Protein AF-A0A419R584-F1 (afdb_monomer_lite)

Structure (mmCIF, N/CA/C/O backbone):
data_AF-A0A419R584-F1
#
_entry.id   AF-A0A419R584-F1
#
loop_
_atom_site.group_PDB
_atom_site.id
_atom_site.type_symbol
_atom_site.label_atom_id
_atom_site.label_alt_id
_atom_site.label_comp_id
_atom_site.label_asym_id
_atom_site.label_entity_id
_atom_site.label_seq_id
_atom_site.pdbx_PDB_ins_code
_atom_site.Cartn_x
_atom_site.Cartn_y
_atom_site.Cartn_z
_atom_site.occupancy
_atom_site.B_iso_or_equiv
_atom_site.auth_seq_id
_atom_site.auth_comp_id
_atom_site.auth_asym_id
_atom_site.auth_atom_id
_atom_site.pdbx_PDB_model_num
ATOM 1 N N . MET A 1 1 ? 7.865 -47.453 1.686 1.00 33.69 1 MET A N 1
ATOM 2 C CA . MET A 1 1 ? 7.257 -46.543 2.680 1.00 33.69 1 MET A CA 1
ATOM 3 C C . MET A 1 1 ? 7.041 -45.191 2.027 1.00 33.69 1 MET A C 1
ATOM 5 O O . MET A 1 1 ? 7.956 -44.381 1.938 1.00 33.69 1 MET A O 1
ATOM 9 N N . THR A 1 2 ? 5.850 -44.993 1.480 1.00 33.03 2 THR A N 1
ATOM 10 C CA . THR A 1 2 ? 5.372 -43.721 0.940 1.00 33.03 2 THR A CA 1
ATOM 11 C C . THR A 1 2 ? 5.159 -42.764 2.108 1.00 33.03 2 THR A C 1
ATOM 13 O O . THR A 1 2 ? 4.251 -42.941 2.914 1.00 33.03 2 THR A O 1
ATOM 16 N N . ARG A 1 3 ? 6.045 -41.774 2.259 1.00 34.78 3 ARG A N 1
ATOM 17 C CA . ARG A 1 3 ? 5.811 -40.665 3.188 1.00 34.78 3 ARG A CA 1
ATOM 18 C C . ARG A 1 3 ? 4.676 -39.823 2.614 1.00 34.78 3 ARG A C 1
ATOM 20 O O . ARG A 1 3 ? 4.908 -39.049 1.689 1.00 34.78 3 ARG A O 1
ATOM 27 N N . ASN A 1 4 ? 3.477 -39.985 3.169 1.00 35.78 4 ASN A N 1
ATOM 28 C CA . ASN A 1 4 ? 2.415 -38.990 3.076 1.00 35.78 4 ASN A CA 1
ATOM 29 C C . ASN A 1 4 ? 2.991 -37.666 3.590 1.00 35.78 4 ASN A C 1
ATOM 31 O O . ASN A 1 4 ? 3.181 -37.488 4.793 1.00 35.78 4 ASN A O 1
ATOM 35 N N . ARG A 1 5 ? 3.362 -36.766 2.674 1.00 39.94 5 ARG A N 1
ATOM 36 C CA . ARG A 1 5 ? 3.557 -35.359 3.026 1.00 39.94 5 ARG A CA 1
ATOM 37 C C . ARG A 1 5 ? 2.162 -34.800 3.305 1.00 39.94 5 ARG A C 1
ATOM 39 O O . ARG A 1 5 ? 1.282 -35.061 2.485 1.00 39.94 5 ARG A O 1
ATOM 46 N N . PRO A 1 6 ? 1.947 -34.084 4.418 1.00 35.88 6 PRO A N 1
ATOM 47 C CA . PRO A 1 6 ? 0.649 -33.499 4.705 1.00 35.88 6 PRO A CA 1
ATOM 48 C C . PRO A 1 6 ? 0.203 -32.631 3.527 1.00 35.88 6 PRO A C 1
ATOM 50 O O . PRO A 1 6 ? 0.975 -31.818 3.007 1.00 35.88 6 PRO A O 1
ATOM 53 N N . SER A 1 7 ? -1.039 -32.850 3.107 1.00 43.12 7 SER A N 1
ATOM 54 C CA . SER A 1 7 ? -1.789 -32.064 2.126 1.00 43.12 7 SER A CA 1
ATOM 55 C C . SER A 1 7 ? -1.948 -30.592 2.523 1.00 43.12 7 SER A C 1
ATOM 57 O O . SER A 1 7 ? -2.301 -29.778 1.680 1.00 43.12 7 SER A O 1
ATOM 59 N N . ASP A 1 8 ? -1.578 -30.223 3.748 1.00 38.88 8 ASP A N 1
ATOM 60 C CA . ASP A 1 8 ? -1.604 -28.856 4.288 1.00 38.88 8 ASP A CA 1
ATOM 61 C C . ASP A 1 8 ? -0.707 -27.872 3.505 1.00 38.88 8 ASP A C 1
ATOM 63 O O . ASP A 1 8 ? -0.858 -26.656 3.591 1.00 38.88 8 ASP A O 1
ATOM 67 N N . LEU A 1 9 ? 0.223 -28.393 2.694 1.00 38.78 9 LEU A N 1
ATOM 68 C CA . LEU A 1 9 ? 1.109 -27.616 1.817 1.00 38.78 9 LEU A CA 1
ATOM 69 C C . LEU A 1 9 ? 0.457 -27.167 0.496 1.00 38.78 9 LEU A C 1
ATOM 71 O O . LEU A 1 9 ? 1.086 -26.419 -0.260 1.00 38.78 9 LEU A O 1
ATOM 75 N N . VAL A 1 10 ? -0.751 -27.650 0.186 1.00 37.75 10 VAL A N 1
ATOM 76 C CA . VAL A 1 10 ? -1.527 -27.247 -1.002 1.00 37.75 10 VAL A CA 1
ATOM 77 C C . VAL A 1 10 ? -2.525 -26.133 -0.656 1.00 37.75 10 VAL A C 1
ATOM 79 O O . VAL A 1 10 ? -2.726 -25.246 -1.482 1.00 37.75 10 VAL A O 1
ATOM 82 N N . ASP A 1 11 ? -3.032 -26.095 0.580 1.00 40.09 11 ASP A N 1
ATOM 83 C CA . ASP A 1 11 ? -4.038 -25.112 1.019 1.00 40.09 11 ASP A CA 1
ATOM 84 C C . ASP A 1 11 ? -3.451 -23.825 1.630 1.00 40.09 11 ASP A C 1
ATOM 86 O O . ASP A 1 11 ? -4.126 -22.800 1.721 1.00 40.09 11 ASP A O 1
ATOM 90 N N . GLN A 1 12 ? -2.157 -23.806 1.965 1.00 39.97 12 GLN A N 1
ATOM 91 C CA . GLN A 1 12 ? -1.447 -22.596 2.390 1.00 39.97 12 GLN A CA 1
ATOM 92 C C . GLN A 1 12 ? -0.853 -21.851 1.185 1.00 39.97 12 GLN A C 1
ATOM 94 O O . GLN A 1 12 ? 0.322 -22.013 0.839 1.00 39.97 12 GLN A O 1
ATOM 99 N N . ARG A 1 13 ? -1.647 -20.996 0.532 1.00 43.66 13 ARG A N 1
ATOM 100 C CA . ARG A 1 13 ? -1.180 -20.055 -0.506 1.00 43.66 13 ARG A CA 1
ATOM 101 C C . ARG A 1 13 ? -0.195 -19.000 0.042 1.00 43.66 13 ARG A C 1
ATOM 103 O O . ARG A 1 13 ? -0.480 -17.819 0.005 1.00 43.66 13 ARG A O 1
ATOM 110 N N . ARG A 1 14 ? 1.036 -19.393 0.390 1.00 53.53 14 ARG A N 1
ATOM 111 C CA . ARG A 1 14 ? 2.250 -18.601 0.090 1.00 53.53 14 ARG A CA 1
ATOM 112 C C . ARG A 1 14 ? 2.184 -17.109 0.508 1.00 53.53 14 ARG A C 1
ATOM 114 O O . ARG A 1 14 ? 2.274 -16.199 -0.312 1.00 53.53 14 ARG A O 1
ATOM 121 N N . ASN A 1 15 ? 2.041 -16.888 1.807 1.00 63.12 15 ASN A N 1
ATOM 122 C CA . ASN A 1 15 ? 1.395 -15.720 2.408 1.00 63.12 15 ASN A CA 1
ATOM 123 C C . ASN A 1 15 ? 2.321 -14.526 2.744 1.00 63.12 15 ASN A C 1
ATOM 125 O O . ASN A 1 15 ? 2.261 -13.979 3.844 1.00 63.12 15 ASN A O 1
ATOM 129 N N . SER A 1 16 ? 3.223 -14.106 1.858 1.00 70.00 16 SER A N 1
ATOM 130 C CA . SER A 1 16 ? 3.947 -12.838 2.065 1.00 70.00 16 SER A CA 1
ATOM 131 C C . SER A 1 16 ? 4.004 -12.040 0.781 1.00 70.00 16 SER A C 1
ATOM 133 O O . SER A 1 16 ? 4.539 -12.507 -0.220 1.00 70.00 16 SER A O 1
ATOM 135 N N . PHE A 1 17 ? 3.461 -10.833 0.814 1.00 79.62 17 PHE A N 1
ATOM 136 C CA . PHE A 1 17 ? 3.326 -9.936 -0.320 1.00 79.62 17 PHE A CA 1
ATOM 137 C C . PHE A 1 17 ? 4.271 -8.759 -0.158 1.00 79.62 17 PHE A C 1
ATOM 139 O O . PHE A 1 17 ? 4.657 -8.367 0.948 1.00 79.62 17 PHE A O 1
ATOM 146 N N . GLY A 1 18 ? 4.681 -8.206 -1.287 1.00 82.56 18 GLY A N 1
ATOM 147 C CA . GLY A 1 18 ? 5.656 -7.140 -1.309 1.00 82.56 18 GLY A CA 1
ATOM 148 C C . GLY A 1 18 ? 5.672 -6.381 -2.616 1.00 82.56 18 GLY A C 1
ATOM 149 O O . GLY A 1 18 ? 5.078 -6.813 -3.602 1.00 82.56 18 GLY A O 1
ATOM 150 N N . LEU A 1 19 ? 6.401 -5.270 -2.611 1.00 84.75 19 LEU A N 1
ATOM 151 C CA . LEU A 1 19 ? 6.771 -4.554 -3.823 1.00 84.75 19 LEU A CA 1
ATOM 152 C C . LEU A 1 19 ? 7.879 -5.340 -4.514 1.00 84.75 19 LEU A C 1
ATOM 154 O O . LEU A 1 19 ? 8.980 -5.482 -3.972 1.00 84.75 19 LEU A O 1
ATOM 158 N N . VAL A 1 20 ? 7.584 -5.885 -5.686 1.00 77.56 20 VAL A N 1
ATOM 159 C CA . VAL A 1 20 ? 8.542 -6.656 -6.479 1.00 77.56 20 VAL A CA 1
ATOM 160 C C . VAL A 1 20 ? 9.146 -5.768 -7.559 1.00 77.56 20 VAL A C 1
ATOM 162 O O . VAL A 1 20 ? 8.441 -5.035 -8.245 1.00 77.56 20 VAL A O 1
ATOM 165 N N . PHE A 1 21 ? 1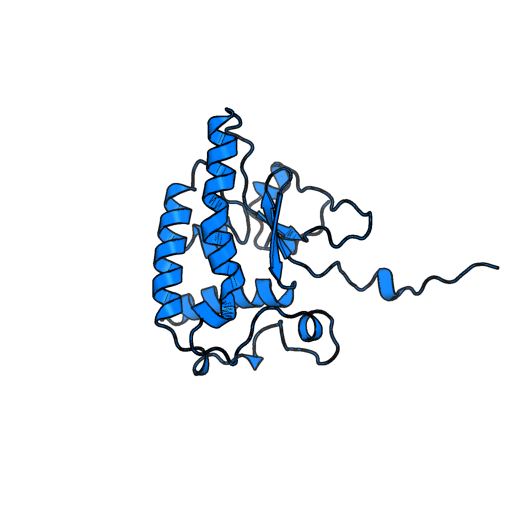0.464 -5.877 -7.703 1.00 75.94 21 PHE A N 1
ATOM 166 C CA . PHE A 1 21 ? 11.291 -5.232 -8.715 1.00 75.94 21 PHE A CA 1
ATOM 167 C C . PHE A 1 21 ? 12.114 -6.312 -9.433 1.00 75.94 21 PHE A C 1
ATOM 169 O O . PHE A 1 21 ? 12.263 -7.434 -8.932 1.00 75.94 21 PHE A O 1
ATOM 176 N N . PRO A 1 22 ? 12.756 -6.008 -10.571 1.00 67.25 22 PRO A N 1
ATOM 177 C CA . PRO A 1 22 ? 13.706 -6.950 -11.136 1.00 67.25 22 PRO A CA 1
ATOM 178 C C . PRO A 1 22 ? 14.847 -7.231 -10.139 1.00 67.25 22 PRO A C 1
ATOM 180 O O . PRO A 1 22 ? 15.538 -6.315 -9.692 1.00 67.25 22 PRO A O 1
ATOM 183 N N . ASN A 1 23 ? 15.030 -8.504 -9.774 1.00 67.69 23 ASN A N 1
ATOM 184 C CA . ASN A 1 23 ? 16.042 -9.003 -8.825 1.00 67.69 23 ASN A CA 1
ATOM 185 C C . ASN A 1 23 ? 15.994 -8.399 -7.406 1.00 67.69 23 ASN A C 1
ATOM 187 O O . ASN A 1 23 ? 16.956 -8.543 -6.650 1.00 67.69 23 ASN A O 1
ATOM 191 N N . HIS A 1 24 ? 14.907 -7.726 -7.030 1.00 73.69 24 HIS A N 1
ATOM 192 C CA . HIS A 1 24 ? 14.734 -7.184 -5.687 1.00 73.69 24 HIS A CA 1
ATOM 193 C C . HIS A 1 24 ? 13.270 -7.262 -5.261 1.00 73.69 24 HIS A C 1
ATOM 195 O O . HIS A 1 24 ? 12.367 -7.210 -6.087 1.00 73.69 24 HIS A O 1
ATOM 201 N N . SER A 1 25 ? 13.022 -7.366 -3.963 1.00 79.62 25 SER A N 1
ATOM 202 C CA . SER A 1 25 ? 11.671 -7.329 -3.415 1.00 79.62 25 SER A CA 1
ATOM 203 C C . SER A 1 25 ? 11.692 -6.688 -2.041 1.00 79.62 25 SER A C 1
ATOM 205 O O . SER A 1 25 ? 12.589 -6.966 -1.242 1.00 79.62 25 SER A O 1
ATOM 207 N N . PHE A 1 26 ? 10.679 -5.886 -1.750 1.00 84.50 26 PHE A N 1
ATOM 208 C CA . PHE A 1 26 ? 10.439 -5.326 -0.432 1.00 84.50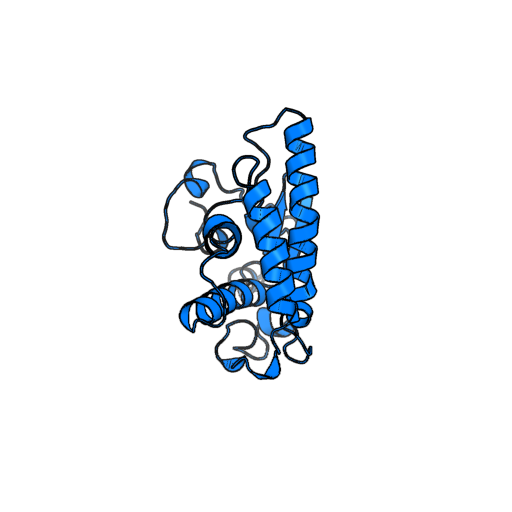 26 PHE A CA 1
ATOM 209 C C . PHE A 1 26 ? 9.168 -5.945 0.147 1.00 84.50 26 PHE A C 1
ATOM 211 O O . PHE A 1 26 ? 8.085 -5.737 -0.388 1.00 84.50 26 PHE A O 1
ATOM 218 N N . MET A 1 27 ? 9.295 -6.714 1.226 1.00 86.94 27 MET A N 1
ATOM 219 C CA . MET A 1 27 ? 8.151 -7.351 1.881 1.00 86.94 27 MET A CA 1
ATOM 220 C C . MET A 1 27 ? 7.294 -6.307 2.604 1.00 86.94 27 MET A C 1
ATOM 222 O O . MET A 1 27 ? 7.803 -5.571 3.449 1.00 86.94 27 MET A O 1
ATOM 226 N N . LEU A 1 28 ? 6.003 -6.278 2.280 1.00 89.12 28 LEU A N 1
ATOM 227 C CA . LEU A 1 28 ? 5.000 -5.414 2.900 1.00 89.12 28 LEU A CA 1
ATOM 228 C C . LEU A 1 28 ? 4.351 -6.112 4.098 1.00 89.12 28 LEU A C 1
ATOM 230 O O . LEU A 1 28 ? 4.288 -5.543 5.184 1.00 89.12 28 LEU A O 1
ATOM 234 N N . GLY A 1 29 ? 3.943 -7.369 3.920 1.00 88.81 29 GLY A N 1
ATOM 235 C CA . GLY A 1 29 ? 3.233 -8.122 4.947 1.00 88.81 29 GLY A CA 1
ATOM 236 C C . GLY A 1 29 ? 2.636 -9.415 4.419 1.00 88.81 29 GLY A C 1
ATOM 237 O O . GLY A 1 29 ? 3.097 -9.954 3.413 1.00 88.81 29 GLY A O 1
ATOM 238 N N . THR A 1 30 ? 1.635 -9.928 5.117 1.00 86.38 30 THR A N 1
ATOM 239 C CA . THR A 1 30 ? 0.832 -11.074 4.691 1.00 86.38 30 THR A CA 1
ATOM 240 C C . THR A 1 30 ? -0.164 -10.696 3.595 1.00 86.38 30 THR A C 1
ATOM 242 O O . THR A 1 30 ? -0.206 -9.550 3.141 1.00 86.38 30 THR A O 1
ATOM 245 N N . LYS A 1 31 ? -0.963 -11.665 3.132 1.00 83.75 31 LYS A N 1
ATOM 246 C CA . LYS A 1 31 ? -2.038 -11.385 2.176 1.00 83.75 31 LYS A CA 1
ATOM 247 C C . LYS A 1 31 ? -3.074 -10.456 2.811 1.00 83.75 31 LYS A C 1
ATOM 249 O O . LYS A 1 31 ? -3.395 -9.414 2.242 1.00 83.75 31 LYS A O 1
ATOM 254 N N . GLY A 1 32 ? -3.523 -10.810 4.014 1.00 87.25 32 GLY A N 1
ATOM 255 C CA . GLY A 1 32 ? -4.455 -10.018 4.807 1.00 87.25 32 GLY A CA 1
ATOM 256 C C . GLY A 1 32 ? -3.960 -8.600 5.089 1.00 87.25 32 GLY A C 1
ATOM 257 O O . GLY A 1 32 ? -4.762 -7.675 4.997 1.00 87.25 32 GLY A O 1
ATOM 258 N N . ASP A 1 33 ? -2.664 -8.392 5.352 1.00 91.00 33 ASP A N 1
ATOM 259 C CA . ASP A 1 33 ? -2.098 -7.042 5.538 1.00 91.00 33 ASP A CA 1
ATOM 260 C C . ASP A 1 33 ? -2.304 -6.164 4.290 1.00 91.00 33 ASP A C 1
ATOM 262 O O . ASP A 1 33 ? -2.734 -5.014 4.382 1.00 91.00 33 ASP A O 1
ATOM 266 N N . VAL A 1 34 ? -2.011 -6.720 3.109 1.00 89.62 34 VAL A N 1
ATOM 267 C CA . VAL A 1 34 ? -2.136 -6.021 1.824 1.00 89.62 34 VAL A CA 1
ATOM 268 C C . VAL A 1 34 ? -3.596 -5.777 1.457 1.00 89.62 34 VAL A C 1
ATOM 270 O O . VAL A 1 34 ? -3.932 -4.662 1.063 1.00 89.62 34 VAL A O 1
ATOM 273 N N . GLU A 1 35 ? -4.472 -6.776 1.612 1.00 88.50 35 GLU A N 1
ATOM 274 C CA . GLU A 1 35 ? -5.918 -6.592 1.400 1.00 88.50 35 GLU A CA 1
ATOM 275 C C . GLU A 1 35 ? -6.455 -5.487 2.311 1.00 88.50 35 GLU A C 1
ATOM 277 O O . GLU A 1 35 ? -7.185 -4.611 1.856 1.00 88.50 35 GLU A O 1
ATOM 282 N N . THR A 1 36 ? -6.045 -5.495 3.580 1.00 92.75 36 THR A N 1
ATOM 283 C CA . THR A 1 36 ? -6.487 -4.515 4.575 1.00 92.75 36 THR A CA 1
ATOM 284 C C . THR A 1 36 ? -6.072 -3.099 4.200 1.00 92.75 36 THR A C 1
ATOM 286 O O . THR A 1 36 ? -6.908 -2.204 4.268 1.00 92.75 36 THR A O 1
ATOM 289 N N . PHE A 1 37 ? -4.830 -2.887 3.751 1.00 94.50 37 PHE A N 1
ATOM 290 C CA . PHE A 1 37 ? -4.371 -1.563 3.321 1.00 94.50 37 PHE A CA 1
ATOM 291 C C . PHE A 1 37 ? -5.241 -0.988 2.193 1.00 94.50 37 PHE A C 1
ATOM 293 O O . PHE A 1 37 ? -5.722 0.139 2.295 1.00 94.50 37 PHE A O 1
ATOM 300 N N . PHE A 1 38 ? -5.473 -1.762 1.128 1.00 91.75 38 PHE A N 1
ATOM 301 C CA . PHE A 1 38 ? -6.227 -1.275 -0.032 1.00 91.75 38 PHE A CA 1
ATOM 302 C C . PHE A 1 38 ? -7.726 -1.135 0.242 1.00 91.75 38 PHE A C 1
ATOM 304 O O . PHE A 1 38 ? -8.339 -0.186 -0.241 1.00 91.75 38 PHE A O 1
ATOM 311 N N . LEU A 1 39 ? -8.317 -2.039 1.030 1.00 91.75 39 LEU A N 1
ATOM 312 C CA . LEU A 1 39 ? -9.713 -1.909 1.449 1.00 91.75 39 LEU A CA 1
ATOM 313 C C . LEU A 1 39 ? -9.911 -0.668 2.317 1.00 91.75 39 LEU A C 1
ATOM 315 O O . LEU A 1 39 ? -10.817 0.109 2.044 1.00 91.75 39 LEU A O 1
ATOM 319 N N . LEU A 1 40 ? -9.031 -0.440 3.296 1.00 94.75 40 LEU A N 1
ATOM 320 C CA . LEU A 1 40 ? -9.109 0.743 4.148 1.00 94.75 40 LEU A CA 1
ATOM 321 C C . LEU A 1 40 ? -8.949 2.024 3.330 1.00 94.75 40 LEU A C 1
ATOM 323 O O . LEU A 1 40 ? -9.694 2.973 3.537 1.00 94.75 40 LEU A O 1
ATOM 327 N N . LEU A 1 41 ? -8.007 2.055 2.384 1.00 94.38 41 LEU A N 1
ATOM 328 C CA . LEU A 1 41 ? -7.840 3.203 1.494 1.00 94.38 41 LEU A CA 1
ATOM 329 C C . LEU A 1 41 ? -9.129 3.503 0.711 1.00 94.38 41 LEU A C 1
ATOM 331 O O . LEU A 1 41 ? -9.550 4.655 0.652 1.00 94.38 41 LEU A O 1
ATOM 335 N N . ASN A 1 42 ? -9.773 2.475 0.154 1.00 90.44 42 ASN A N 1
ATOM 336 C CA . ASN A 1 42 ? -11.030 2.631 -0.580 1.00 90.44 42 ASN A CA 1
ATOM 337 C C . ASN A 1 42 ? -12.186 3.082 0.321 1.00 90.44 42 ASN A C 1
ATOM 339 O O . ASN A 1 42 ? -12.975 3.929 -0.098 1.00 90.44 42 ASN A O 1
ATOM 343 N N . ASP A 1 43 ? -12.280 2.548 1.540 1.00 93.12 43 ASP A N 1
ATOM 344 C CA . ASP A 1 43 ? -13.296 2.946 2.517 1.00 93.12 43 ASP A CA 1
ATOM 345 C C . ASP A 1 43 ? -13.106 4.420 2.911 1.00 93.12 43 ASP A C 1
ATOM 347 O O . ASP A 1 43 ? -14.051 5.199 2.831 1.00 93.12 43 ASP A O 1
ATOM 351 N N . LEU A 1 44 ? -11.874 4.850 3.207 1.00 94.44 44 LEU A N 1
ATOM 352 C CA . LEU A 1 44 ? -11.559 6.245 3.546 1.00 94.44 44 LEU A CA 1
ATOM 353 C C . LEU A 1 44 ? -11.887 7.227 2.409 1.00 94.44 44 LEU A C 1
ATOM 355 O O . LEU A 1 44 ? -12.359 8.334 2.675 1.00 94.44 44 LEU A O 1
ATOM 359 N N . ILE A 1 45 ? -11.654 6.836 1.153 1.00 91.81 45 ILE A N 1
ATOM 360 C CA . ILE A 1 45 ? -12.043 7.632 -0.023 1.00 91.81 45 ILE A CA 1
ATOM 361 C C . ILE A 1 45 ? -13.573 7.670 -0.159 1.00 91.81 45 ILE A C 1
ATOM 363 O O . ILE A 1 45 ? -14.158 8.735 -0.347 1.00 91.81 45 ILE A O 1
ATOM 367 N N . SER A 1 46 ? -14.238 6.521 -0.017 1.00 90.25 46 SER A N 1
ATOM 368 C CA . SER A 1 46 ? -15.698 6.403 -0.159 1.00 90.25 46 SER A CA 1
ATOM 369 C C . SER A 1 46 ? -16.463 7.155 0.934 1.00 90.25 46 SER A C 1
ATOM 371 O O . SER A 1 46 ? -17.550 7.673 0.688 1.00 90.25 46 SER A O 1
ATOM 373 N N . GLU A 1 47 ? -15.890 7.242 2.133 1.00 92.94 47 GLU A N 1
ATOM 374 C CA . GLU A 1 47 ? -16.420 7.994 3.273 1.00 92.94 47 GLU A CA 1
ATOM 375 C C . GLU A 1 47 ? -16.091 9.499 3.207 1.00 92.94 47 GLU A C 1
ATOM 377 O O . GLU A 1 47 ? -16.549 10.267 4.054 1.00 92.94 47 GLU A O 1
ATOM 382 N N . GLY A 1 48 ? -15.315 9.943 2.210 1.00 91.19 48 GLY A N 1
ATOM 383 C CA . GLY A 1 48 ? -14.902 11.341 2.049 1.00 91.19 48 GLY A CA 1
ATOM 384 C C . GLY A 1 48 ? -13.877 11.817 3.084 1.00 91.19 48 GLY A C 1
ATOM 385 O O . GLY A 1 48 ? -13.691 13.021 3.251 1.00 91.19 48 GLY A O 1
ATOM 386 N N . VAL A 1 49 ? -13.224 10.889 3.793 1.00 92.44 49 VAL A N 1
ATOM 387 C CA . VAL A 1 49 ? -12.131 11.184 4.735 1.00 92.44 49 VAL A CA 1
ATOM 388 C C . VAL A 1 49 ? -10.848 11.526 3.978 1.00 92.44 49 VAL A C 1
ATOM 390 O O . VAL A 1 49 ? -10.073 12.371 4.422 1.00 92.44 49 VAL A O 1
ATOM 393 N N . LEU A 1 50 ? -10.636 10.878 2.832 1.00 91.75 50 LEU A N 1
ATOM 394 C CA . LEU A 1 50 ? -9.546 11.147 1.902 1.00 91.75 50 LEU A CA 1
ATOM 395 C C . LEU A 1 50 ? -10.092 11.594 0.547 1.00 91.75 50 LEU A C 1
ATOM 397 O O . LEU A 1 50 ? -11.154 11.153 0.113 1.00 91.75 50 LEU A O 1
ATOM 401 N N . GLU A 1 51 ? -9.335 12.446 -0.139 1.00 85.25 51 GLU A N 1
ATOM 402 C CA . GLU A 1 51 ? -9.624 12.798 -1.526 1.00 85.25 51 GLU A CA 1
ATOM 403 C C . GLU A 1 51 ? -9.341 11.609 -2.459 1.00 85.25 51 GLU A C 1
ATOM 405 O O . GLU A 1 51 ? -8.392 10.848 -2.256 1.00 85.25 51 GLU A O 1
ATOM 410 N N . ASP A 1 52 ? -10.127 11.481 -3.532 1.00 81.62 52 ASP A N 1
ATOM 411 C CA . ASP A 1 52 ? -9.888 10.512 -4.611 1.00 81.62 52 ASP A CA 1
ATOM 412 C C . ASP A 1 52 ? -8.753 10.987 -5.541 1.00 81.62 52 ASP A C 1
ATOM 414 O O . ASP A 1 52 ? -8.926 11.241 -6.734 1.00 81.62 52 ASP A O 1
ATOM 418 N N . CYS A 1 53 ? -7.572 11.201 -4.961 1.00 79.56 53 CYS A N 1
ATOM 419 C CA . CYS A 1 53 ? -6.388 11.705 -5.653 1.00 79.56 53 CYS A CA 1
ATOM 420 C C . CYS A 1 53 ? -5.219 10.709 -5.658 1.00 79.56 53 CYS A C 1
ATOM 422 O O . CYS A 1 53 ? -4.149 11.040 -6.166 1.00 79.56 53 CYS A O 1
ATOM 424 N N . TYR A 1 54 ? -5.447 9.470 -5.199 1.00 85.25 54 TYR A N 1
ATOM 425 C CA . TYR A 1 54 ? -4.436 8.407 -5.103 1.00 85.25 54 TYR A CA 1
ATOM 426 C C . TYR A 1 54 ? -4.597 7.235 -6.100 1.00 85.25 54 TYR A C 1
ATOM 428 O O . TYR A 1 54 ? -4.319 6.096 -5.713 1.00 85.25 54 TYR A O 1
ATOM 436 N N . PRO A 1 55 ? -5.043 7.422 -7.362 1.00 81.75 55 PRO A N 1
ATOM 437 C CA . PRO A 1 55 ? -5.321 6.300 -8.261 1.00 81.75 55 PRO A CA 1
ATOM 438 C C . PRO A 1 55 ? -4.072 5.493 -8.630 1.00 81.75 55 PRO A C 1
ATOM 440 O O . PRO A 1 55 ? -4.178 4.307 -8.931 1.00 81.75 55 PRO A O 1
ATOM 443 N N . THR A 1 56 ? -2.871 6.071 -8.571 1.00 82.56 56 THR A N 1
ATOM 444 C CA . THR A 1 56 ? -1.644 5.300 -8.812 1.00 82.56 56 THR A CA 1
ATOM 445 C C . THR A 1 56 ? -1.391 4.311 -7.673 1.00 82.56 56 THR A C 1
ATOM 447 O O . THR A 1 56 ? -0.888 3.213 -7.900 1.00 82.56 56 THR A O 1
ATOM 450 N N . ILE A 1 57 ? -1.765 4.659 -6.441 1.00 84.69 57 ILE A N 1
ATOM 451 C CA . ILE A 1 57 ? -1.660 3.756 -5.289 1.00 84.69 57 ILE A CA 1
ATOM 452 C C . ILE A 1 57 ? -2.869 2.816 -5.220 1.00 84.69 57 ILE A C 1
ATOM 454 O O . ILE A 1 57 ? -2.679 1.607 -5.147 1.00 84.69 57 ILE A O 1
ATOM 458 N N . SER A 1 58 ? -4.099 3.328 -5.277 1.00 81.62 58 SER A N 1
ATOM 459 C CA . SER A 1 58 ? -5.324 2.534 -5.089 1.00 81.62 58 SER A CA 1
ATOM 460 C C . SER A 1 58 ? -5.683 1.651 -6.287 1.00 81.62 58 SER A C 1
ATOM 462 O O . SER A 1 58 ? -6.258 0.579 -6.099 1.00 81.62 58 SER A O 1
ATOM 464 N N . HIS A 1 59 ? -5.335 2.062 -7.511 1.00 77.12 59 HIS A N 1
ATOM 465 C CA . HIS A 1 59 ? -5.651 1.333 -8.737 1.00 77.12 59 HIS A CA 1
ATOM 466 C C . HIS A 1 59 ? -4.403 0.748 -9.396 1.00 77.12 59 HIS A C 1
ATOM 468 O O . HIS A 1 59 ? -4.350 -0.465 -9.591 1.00 77.12 59 HIS A O 1
ATOM 474 N N . ASP A 1 60 ? -3.386 1.553 -9.720 1.00 76.25 60 ASP A N 1
ATOM 475 C CA . ASP A 1 60 ? -2.261 1.046 -10.519 1.00 76.25 60 ASP A CA 1
ATOM 476 C C . ASP A 1 60 ? -1.379 0.079 -9.731 1.00 76.25 60 ASP A C 1
ATOM 478 O O . ASP A 1 60 ? -1.130 -1.040 -10.168 1.00 76.25 60 ASP A O 1
ATOM 482 N N . LEU A 1 61 ? -0.954 0.447 -8.524 1.00 78.81 61 LEU A N 1
ATOM 483 C CA . LEU A 1 61 ? -0.155 -0.441 -7.683 1.00 78.81 61 LEU A CA 1
ATOM 484 C C . LEU A 1 61 ? -0.943 -1.692 -7.240 1.00 78.81 61 LEU A C 1
ATOM 486 O O . LEU A 1 61 ? -0.355 -2.756 -7.031 1.00 78.81 61 LEU A O 1
ATOM 490 N N . TYR A 1 62 ? -2.266 -1.562 -7.121 1.00 71.62 62 TYR A N 1
ATOM 491 C CA . TYR A 1 62 ? -3.186 -2.630 -6.731 1.00 71.62 62 TYR A CA 1
ATOM 492 C C . TYR A 1 62 ? -3.506 -3.612 -7.876 1.00 71.62 62 TYR A C 1
ATOM 494 O O . TYR A 1 62 ? -3.559 -4.824 -7.645 1.00 71.62 62 TYR A O 1
ATOM 502 N N . ARG A 1 63 ? -3.714 -3.117 -9.106 1.00 67.00 63 ARG A N 1
ATOM 503 C CA . ARG A 1 63 ? -4.220 -3.893 -10.259 1.00 67.00 63 ARG A CA 1
ATOM 504 C C . ARG A 1 63 ? -3.256 -4.015 -11.432 1.00 67.00 63 ARG A C 1
ATOM 506 O O . ARG A 1 63 ? -3.308 -5.033 -12.115 1.00 67.00 63 ARG A O 1
ATOM 513 N N . THR A 1 64 ? -2.435 -3.003 -11.692 1.00 64.25 64 THR A N 1
ATOM 514 C CA . THR A 1 64 ? -1.533 -2.948 -12.850 1.00 64.25 64 THR A CA 1
ATOM 515 C C . THR A 1 64 ? -0.079 -2.898 -12.375 1.00 64.25 64 THR A C 1
ATOM 517 O O . THR A 1 64 ? 0.458 -3.935 -11.981 1.00 64.25 64 THR A O 1
ATOM 520 N N . LEU A 1 65 ? 0.581 -1.737 -12.432 1.00 74.12 65 LEU A N 1
ATOM 521 C CA . LEU A 1 65 ? 1.956 -1.519 -11.991 1.00 74.12 65 LEU A CA 1
ATOM 522 C C . LEU A 1 65 ? 2.340 -0.032 -11.957 1.00 74.12 65 LEU A C 1
ATOM 524 O O . LEU A 1 65 ? 1.743 0.808 -12.630 1.00 74.12 65 LEU A O 1
ATOM 528 N N . VAL A 1 66 ? 3.445 0.271 -11.276 1.00 78.56 66 VAL A N 1
ATOM 529 C CA . VAL A 1 66 ? 4.133 1.569 -11.380 1.00 78.56 66 VAL A CA 1
ATOM 530 C C . VAL A 1 66 ? 5.407 1.419 -12.210 1.00 78.56 66 VAL A C 1
ATOM 532 O O . VAL A 1 66 ? 6.227 0.548 -11.936 1.00 78.56 66 VAL A O 1
ATOM 535 N N . ASN A 1 67 ? 5.602 2.262 -13.218 1.00 81.31 67 ASN A N 1
ATOM 536 C CA . ASN A 1 67 ? 6.763 2.280 -14.110 1.00 81.31 67 ASN A CA 1
ATOM 537 C C . ASN A 1 67 ? 7.257 3.716 -14.344 1.00 81.31 67 ASN A C 1
ATOM 539 O O . ASN A 1 67 ? 6.828 4.655 -13.682 1.00 81.31 67 ASN A O 1
ATOM 543 N N . GLY A 1 68 ? 8.167 3.905 -15.305 1.00 80.81 68 GLY A N 1
ATOM 544 C CA . GLY A 1 68 ? 8.702 5.230 -15.624 1.00 80.81 68 GLY A CA 1
ATOM 545 C C . GLY A 1 68 ? 7.668 6.265 -16.091 1.00 80.81 68 GLY A C 1
ATOM 546 O O . GLY A 1 68 ? 7.931 7.454 -15.949 1.00 80.81 68 GLY A O 1
ATOM 547 N N . TYR A 1 69 ? 6.507 5.853 -16.612 1.00 83.50 69 TYR A N 1
ATOM 548 C CA . TYR A 1 69 ? 5.469 6.771 -17.092 1.00 83.50 69 TYR A CA 1
ATOM 549 C C . TYR A 1 69 ? 4.655 7.397 -15.955 1.00 83.50 69 TYR A C 1
ATOM 551 O O . TYR A 1 69 ? 4.328 8.578 -16.026 1.00 83.50 69 TYR A O 1
ATOM 559 N N . ASN A 1 70 ? 4.337 6.629 -14.909 1.00 85.75 70 ASN A N 1
ATOM 560 C CA . ASN A 1 70 ? 3.547 7.092 -13.761 1.00 85.75 70 ASN A CA 1
ATOM 561 C C . ASN A 1 70 ? 4.389 7.307 -12.489 1.00 85.75 70 ASN A C 1
ATOM 563 O O . ASN A 1 70 ? 3.831 7.604 -11.436 1.00 85.75 70 ASN A O 1
ATOM 567 N N . LEU A 1 71 ? 5.724 7.232 -12.571 1.00 88.50 71 LEU A N 1
ATOM 568 C CA . LEU A 1 71 ? 6.599 7.330 -11.400 1.00 88.50 71 LEU A CA 1
ATOM 569 C C . LEU A 1 71 ? 6.486 8.664 -10.648 1.00 88.50 71 LEU A C 1
ATOM 571 O O . LEU A 1 71 ? 6.388 8.661 -9.425 1.00 88.50 71 LEU A O 1
ATOM 575 N N . GLU A 1 72 ? 6.524 9.801 -11.347 1.00 90.56 72 GLU A N 1
ATOM 576 C CA . GLU A 1 72 ? 6.440 11.115 -10.686 1.00 90.56 72 GLU A CA 1
ATOM 577 C C . GLU A 1 72 ? 5.092 11.307 -9.990 1.00 90.56 72 GLU A C 1
ATOM 579 O O . GLU A 1 72 ? 5.022 11.833 -8.879 1.00 90.56 72 GLU A O 1
ATOM 584 N N . ARG A 1 73 ? 4.024 10.793 -10.609 1.00 91.56 73 ARG A N 1
ATOM 585 C CA . ARG A 1 73 ? 2.694 10.770 -10.009 1.00 91.56 73 ARG A CA 1
ATOM 586 C C . ARG A 1 73 ? 2.669 9.883 -8.763 1.00 91.56 73 ARG A C 1
ATOM 588 O O . ARG A 1 73 ? 2.224 10.339 -7.719 1.00 91.56 73 ARG A O 1
ATOM 595 N N . PHE A 1 74 ? 3.225 8.674 -8.843 1.00 91.31 74 PHE A N 1
ATOM 596 C CA . PHE A 1 74 ? 3.351 7.767 -7.703 1.00 91.31 74 PHE A CA 1
ATOM 597 C C . PHE A 1 74 ? 4.114 8.398 -6.532 1.00 91.31 74 PHE A C 1
ATOM 599 O O . PHE A 1 74 ? 3.661 8.310 -5.398 1.00 91.31 74 PHE A O 1
ATOM 606 N N . LYS A 1 75 ? 5.255 9.056 -6.788 1.00 92.69 75 LYS A N 1
ATOM 607 C CA . LYS A 1 75 ? 6.040 9.743 -5.746 1.00 92.69 75 LYS A CA 1
ATOM 608 C C . LYS A 1 75 ? 5.206 10.793 -5.019 1.00 92.69 75 LYS A C 1
ATOM 610 O O . LYS A 1 75 ? 5.217 10.840 -3.791 1.00 92.69 75 LYS A O 1
ATOM 615 N N . LYS A 1 76 ? 4.499 11.623 -5.790 1.00 94.44 76 LYS A N 1
ATOM 616 C CA . LYS A 1 76 ? 3.634 12.673 -5.260 1.00 94.44 76 LYS A CA 1
ATOM 617 C C . LYS A 1 76 ? 2.513 12.071 -4.408 1.00 94.44 76 LYS A C 1
ATOM 619 O O . LYS A 1 76 ? 2.418 12.400 -3.231 1.00 94.44 76 LYS A O 1
ATOM 624 N N . GLU A 1 77 ? 1.754 11.132 -4.973 1.00 94.44 77 GLU A N 1
ATOM 625 C CA . GLU A 1 77 ? 0.651 10.457 -4.281 1.00 94.44 77 GLU A CA 1
ATOM 626 C C . GLU A 1 77 ? 1.125 9.737 -3.013 1.00 94.44 77 GLU A C 1
ATOM 628 O O . GLU A 1 77 ? 0.456 9.800 -1.990 1.00 94.44 77 GLU A O 1
ATOM 633 N N . ALA A 1 78 ? 2.297 9.093 -3.035 1.00 93.81 78 ALA A N 1
ATOM 634 C CA . ALA A 1 78 ? 2.845 8.403 -1.867 1.00 93.81 78 ALA A CA 1
ATOM 635 C C . ALA A 1 78 ? 3.216 9.371 -0.741 1.00 93.81 78 ALA A C 1
ATOM 637 O O . ALA A 1 78 ? 3.000 9.050 0.427 1.00 93.81 78 ALA A O 1
ATOM 638 N N . SER A 1 79 ? 3.754 10.545 -1.081 1.00 94.94 79 SER A N 1
ATOM 639 C CA . SER A 1 79 ? 4.064 11.592 -0.104 1.00 94.94 79 SER A CA 1
ATOM 640 C C . SER A 1 79 ? 2.789 12.176 0.500 1.00 94.94 79 SER A C 1
ATOM 642 O O . SER A 1 79 ? 2.664 12.236 1.720 1.00 94.94 79 SER A O 1
ATOM 644 N N . GLU A 1 80 ? 1.823 12.545 -0.341 1.00 95.25 80 GLU A N 1
ATOM 645 C CA . GLU A 1 80 ? 0.540 13.114 0.091 1.00 95.25 80 GLU A CA 1
ATOM 646 C C . GLU A 1 80 ? -0.261 12.110 0.932 1.00 95.25 80 GLU A C 1
ATOM 648 O O . GLU A 1 80 ? -0.794 12.459 1.985 1.00 95.25 80 GLU A O 1
ATOM 653 N N . LEU A 1 81 ? -0.292 10.836 0.527 1.00 95.81 81 LEU A N 1
ATOM 654 C CA . LEU A 1 81 ? -0.958 9.777 1.281 1.00 95.81 81 LEU A CA 1
ATOM 655 C C . LEU A 1 81 ? -0.282 9.532 2.632 1.00 95.81 81 LEU A C 1
ATOM 657 O O . LEU A 1 81 ? -0.966 9.290 3.625 1.00 95.81 81 LEU A O 1
ATOM 661 N N . LYS A 1 82 ? 1.055 9.603 2.689 1.00 96.44 82 LYS A N 1
ATOM 662 C CA . LYS A 1 82 ? 1.816 9.468 3.938 1.00 96.44 82 LYS A CA 1
ATOM 663 C C . LYS A 1 82 ? 1.464 10.582 4.918 1.00 96.44 82 LYS A C 1
ATOM 665 O O . LYS A 1 82 ? 1.240 10.302 6.095 1.00 96.44 82 LYS A O 1
ATOM 670 N N . GLU A 1 83 ? 1.402 11.822 4.439 1.00 96.31 83 GLU A N 1
ATOM 671 C CA . GLU A 1 83 ? 0.982 12.970 5.246 1.00 96.31 83 GLU A CA 1
ATOM 672 C C . GLU A 1 83 ? -0.449 12.782 5.757 1.00 96.31 83 GLU A C 1
ATOM 674 O O . GLU A 1 83 ? -0.686 12.893 6.962 1.00 96.31 83 GLU A O 1
ATOM 679 N N . ALA A 1 84 ? -1.378 12.386 4.887 1.00 95.94 84 ALA A N 1
ATOM 680 C CA . ALA A 1 84 ? -2.761 12.131 5.274 1.00 95.94 84 ALA A CA 1
ATOM 681 C C . ALA A 1 84 ? -2.879 11.012 6.329 1.00 95.94 84 ALA A C 1
ATOM 683 O O . ALA A 1 84 ? -3.503 11.201 7.372 1.00 95.94 84 ALA A O 1
ATOM 684 N N . PHE A 1 85 ? -2.211 9.873 6.127 1.00 97.06 85 PHE A N 1
ATOM 685 C CA . PHE A 1 85 ? -2.212 8.752 7.078 1.00 97.06 85 PHE A CA 1
ATOM 686 C C . PHE A 1 85 ? -1.543 9.098 8.415 1.00 97.06 85 PHE A C 1
ATOM 688 O O . PHE A 1 85 ? -1.895 8.512 9.438 1.00 97.06 85 PHE A O 1
ATOM 695 N N . SER A 1 86 ? -0.602 10.047 8.430 1.00 97.25 86 SER A N 1
ATOM 696 C CA . SER A 1 86 ? 0.022 10.537 9.667 1.00 97.25 86 SER A CA 1
ATOM 697 C C . SER A 1 86 ? -0.938 11.356 10.533 1.00 97.25 86 SER A C 1
ATOM 699 O O . SER A 1 86 ? -0.799 11.380 11.754 1.00 97.25 86 SER A O 1
ATOM 701 N N . ALA A 1 87 ? -1.934 11.997 9.914 1.00 96.19 87 ALA A N 1
ATOM 702 C CA . ALA A 1 87 ? -2.944 12.798 10.599 1.00 96.19 87 ALA A CA 1
ATOM 703 C C . ALA A 1 87 ? -4.168 11.975 11.041 1.00 96.19 87 ALA A C 1
ATOM 705 O O . ALA A 1 87 ? -4.955 12.431 11.874 1.00 96.19 87 ALA A O 1
ATOM 706 N N . LEU A 1 88 ? -4.345 10.769 10.491 1.00 96.81 88 LEU A N 1
ATOM 707 C CA . LEU A 1 88 ? -5.469 9.891 10.797 1.00 96.81 88 LEU A CA 1
ATOM 708 C C . LEU A 1 88 ? -5.153 8.976 11.980 1.00 96.81 88 LEU A C 1
ATOM 710 O O . LEU A 1 88 ? -4.207 8.188 11.956 1.00 96.81 88 LEU A O 1
ATOM 714 N N . SER A 1 89 ? -6.002 9.062 13.001 1.00 96.69 89 SER A N 1
ATOM 715 C CA . SER A 1 89 ? -5.941 8.198 14.177 1.00 96.69 89 SER A CA 1
ATOM 716 C C . SER A 1 89 ? -6.454 6.794 13.853 1.00 96.69 89 SER A C 1
ATOM 718 O O . SER A 1 89 ? -7.483 6.640 13.191 1.00 96.69 89 SER A O 1
ATOM 720 N N . SER A 1 90 ? -5.746 5.770 14.324 1.00 96.56 90 SER A N 1
ATOM 721 C CA . SER A 1 90 ? -6.094 4.362 14.084 1.00 96.56 90 SER A CA 1
ATOM 722 C C . SER A 1 90 ? -7.296 3.876 14.900 1.00 96.56 90 SER A C 1
ATOM 724 O O . SER A 1 90 ? -7.977 2.938 14.493 1.00 96.56 90 SER A O 1
ATOM 726 N N . ASP A 1 91 ? -7.575 4.509 16.040 1.00 95.19 91 ASP A N 1
ATOM 727 C CA . ASP A 1 91 ? -8.644 4.139 16.977 1.00 95.19 91 ASP A CA 1
ATOM 728 C C . ASP A 1 91 ? -10.051 4.303 16.384 1.00 95.19 91 ASP A C 1
ATOM 730 O O . ASP A 1 91 ? -11.003 3.677 16.848 1.00 95.19 91 ASP A O 1
ATOM 734 N N . ARG A 1 92 ? -10.182 5.121 15.336 1.00 90.50 92 ARG A N 1
ATOM 735 C CA . ARG A 1 92 ? -11.439 5.364 14.618 1.00 90.50 92 ARG A CA 1
ATOM 736 C C . ARG A 1 92 ? -11.767 4.293 13.586 1.00 90.50 92 ARG A C 1
ATOM 738 O O . ARG A 1 92 ? -12.870 4.302 13.045 1.00 90.50 92 ARG A O 1
ATOM 745 N N . VAL A 1 93 ? -10.835 3.391 13.289 1.00 94.19 93 VAL A N 1
ATOM 746 C CA . VAL A 1 93 ? -11.038 2.349 12.284 1.00 94.19 93 VAL A CA 1
ATOM 747 C C . VAL A 1 93 ? -11.702 1.128 12.918 1.00 94.19 93 VAL A C 1
ATOM 749 O O . VAL A 1 93 ? -11.223 0.571 13.904 1.00 94.19 93 VAL A O 1
ATOM 752 N N . ALA A 1 94 ? -12.799 0.673 12.310 1.00 92.75 94 ALA A N 1
ATOM 753 C CA . ALA A 1 94 ? -13.455 -0.589 12.647 1.00 92.75 94 ALA A CA 1
ATOM 754 C C . ALA A 1 94 ? -12.627 -1.780 12.123 1.00 92.75 94 ALA A C 1
ATOM 756 O O . ALA A 1 94 ? -12.898 -2.347 11.061 1.00 92.75 94 ALA A O 1
ATOM 757 N N . TRP A 1 95 ? -11.549 -2.107 12.844 1.00 92.50 95 TRP A N 1
ATOM 758 C CA . TRP A 1 95 ? -10.538 -3.089 12.432 1.00 92.50 95 TRP A CA 1
ATOM 759 C C . TRP A 1 95 ? -11.073 -4.515 12.250 1.00 92.50 95 TRP A C 1
ATOM 761 O O . TRP A 1 95 ? -10.460 -5.310 11.544 1.00 92.50 95 TRP A O 1
ATOM 771 N N . ASP A 1 96 ? -12.196 -4.851 12.872 1.00 89.94 96 ASP A N 1
ATOM 772 C CA . ASP A 1 96 ? -12.877 -6.149 12.809 1.00 89.94 96 ASP A CA 1
ATOM 773 C C . ASP A 1 96 ? -13.444 -6.487 11.420 1.00 89.94 96 ASP A C 1
ATOM 775 O O . ASP A 1 96 ? -13.680 -7.653 11.104 1.00 89.94 96 ASP A O 1
ATOM 779 N N . ARG A 1 97 ? -13.628 -5.486 10.553 1.00 90.06 97 ARG A N 1
ATOM 780 C CA . ARG A 1 97 ? -14.159 -5.681 9.193 1.00 90.06 97 ARG A CA 1
ATOM 781 C C . ARG A 1 97 ? -13.103 -6.177 8.194 1.00 90.06 97 ARG A C 1
ATOM 783 O O . ARG A 1 97 ? -13.445 -6.716 7.132 1.00 90.06 97 ARG A O 1
ATOM 790 N N . TYR A 1 98 ? -11.822 -6.028 8.523 1.00 91.38 98 TYR A N 1
ATOM 791 C CA . TYR A 1 98 ? -10.710 -6.267 7.604 1.00 91.38 98 TYR A CA 1
ATOM 792 C C . TYR A 1 98 ? -10.149 -7.696 7.695 1.00 91.38 98 TYR A C 1
ATOM 794 O O . TYR A 1 98 ? -10.265 -8.351 8.722 1.00 91.38 98 TYR A O 1
ATOM 802 N N . PRO A 1 99 ? -9.558 -8.236 6.615 1.00 86.12 99 PRO A N 1
ATOM 803 C CA . PRO A 1 99 ? -9.191 -9.653 6.536 1.00 86.12 99 PRO A CA 1
ATOM 804 C C . PRO A 1 99 ? -7.993 -10.079 7.397 1.00 86.12 99 PRO A C 1
ATOM 806 O O . PRO A 1 99 ? -7.902 -11.255 7.743 1.00 86.12 99 PRO A O 1
ATOM 809 N N . PHE A 1 100 ? -7.098 -9.164 7.785 1.00 85.12 100 PHE A N 1
ATOM 810 C CA . PHE A 1 100 ? -5.854 -9.502 8.501 1.00 85.12 100 PHE A CA 1
ATOM 811 C C . PHE A 1 100 ? -6.046 -10.137 9.893 1.00 85.12 100 PHE A C 1
ATOM 813 O O . PHE A 1 100 ? -5.102 -10.710 10.437 1.00 85.12 100 PHE A O 1
ATOM 820 N N . ASN A 1 101 ? -7.231 -10.008 10.500 1.00 81.56 101 ASN A N 1
ATOM 821 C CA . ASN A 1 101 ? -7.516 -10.458 11.865 1.00 81.56 101 ASN A CA 1
ATOM 822 C C . ASN A 1 101 ? -8.729 -11.405 11.975 1.00 81.56 101 ASN A C 1
ATOM 824 O O . ASN A 1 101 ? -9.161 -11.676 13.092 1.00 81.56 101 ASN A O 1
ATOM 828 N N . ARG A 1 102 ? -9.270 -11.910 10.854 1.00 72.88 102 ARG A N 1
ATOM 829 C CA . ARG A 1 102 ? -10.567 -12.618 10.830 1.00 72.88 102 ARG A CA 1
ATOM 830 C C . ARG A 1 102 ? -10.602 -13.953 11.568 1.00 72.88 102 ARG A C 1
ATOM 832 O O . ARG A 1 102 ? -11.641 -14.296 12.122 1.00 72.88 102 ARG A O 1
ATOM 839 N N . GLU A 1 103 ? -9.514 -14.716 11.543 1.00 79.25 103 GLU A N 1
ATOM 840 C CA . GLU A 1 103 ? -9.485 -16.070 12.099 1.00 79.25 103 GLU A CA 1
ATOM 841 C C . GLU A 1 103 ? -8.243 -16.267 12.970 1.00 79.25 103 GLU A C 1
ATOM 843 O O . GLU A 1 103 ? -7.106 -16.273 12.490 1.00 79.25 103 GLU A O 1
ATOM 848 N N . GLU A 1 104 ? -8.465 -16.412 14.276 1.00 71.12 104 GLU A N 1
ATOM 849 C CA . GLU A 1 104 ? -7.400 -16.702 15.227 1.00 71.12 104 GLU A CA 1
ATOM 850 C C . GLU A 1 104 ? -6.774 -18.066 14.909 1.00 71.12 104 GLU A C 1
ATOM 852 O O . GLU A 1 104 ? -7.457 -19.080 14.797 1.00 71.12 104 GLU A O 1
ATOM 857 N N . GLY A 1 105 ? -5.453 -18.084 14.730 1.00 65.69 105 GLY A N 1
ATOM 858 C CA . GLY A 1 105 ? -4.717 -19.280 14.314 1.00 65.69 105 GLY A CA 1
ATOM 859 C C . GLY A 1 105 ? -4.489 -19.401 12.805 1.00 65.69 105 GLY A C 1
ATOM 860 O O . GLY A 1 105 ? -3.641 -20.197 12.400 1.00 65.69 105 GLY A O 1
ATOM 861 N N . ALA A 1 106 ? -5.142 -18.581 11.976 1.00 77.88 106 ALA A N 1
ATOM 862 C CA . ALA A 1 106 ? -4.806 -18.486 10.558 1.00 77.88 106 ALA A CA 1
ATOM 863 C C . ALA A 1 106 ? -3.430 -17.830 10.350 1.00 77.88 106 ALA A C 1
ATOM 865 O O . ALA A 1 106 ? -2.955 -17.043 11.173 1.00 77.88 106 ALA A O 1
ATOM 866 N N . PHE A 1 107 ? -2.791 -18.120 9.212 1.00 75.81 107 PHE A N 1
ATOM 867 C CA . PHE A 1 107 ? -1.461 -17.588 8.901 1.00 75.81 107 PHE A CA 1
ATOM 868 C C . PHE A 1 107 ? -1.425 -16.054 8.945 1.00 75.81 107 PHE A C 1
ATOM 870 O O . PHE A 1 107 ? -0.508 -15.484 9.534 1.00 75.81 107 PHE A O 1
ATOM 877 N N . ASP A 1 108 ? -2.411 -15.388 8.335 1.00 79.25 108 ASP A N 1
ATOM 878 C CA . ASP A 1 108 ? -2.461 -13.924 8.283 1.00 79.25 108 ASP A CA 1
ATOM 879 C C . ASP A 1 108 ? -2.542 -13.324 9.691 1.00 79.25 108 ASP A C 1
ATOM 881 O O . ASP A 1 108 ? -1.818 -12.379 9.982 1.00 79.25 108 ASP A O 1
ATOM 885 N N . TYR A 1 109 ? -3.307 -13.944 10.594 1.00 80.75 109 TYR A N 1
ATOM 886 C CA . TYR A 1 109 ? -3.396 -13.536 11.995 1.00 80.75 109 TYR A CA 1
ATOM 887 C C . TYR A 1 109 ? -2.061 -13.707 12.737 1.00 80.75 109 TYR A C 1
ATOM 889 O O . TYR A 1 109 ? -1.639 -12.825 13.484 1.00 80.75 109 TYR A O 1
ATOM 897 N N . GLN A 1 110 ? -1.373 -14.832 12.521 1.00 82.50 110 GLN A N 1
ATOM 898 C CA . GLN A 1 110 ? -0.117 -15.161 13.207 1.00 82.50 110 GLN A CA 1
ATOM 899 C C . GLN A 1 110 ? 1.091 -14.368 12.695 1.00 82.50 110 GLN A C 1
ATOM 901 O O . GLN A 1 110 ? 2.045 -14.140 13.440 1.00 82.50 110 GLN A O 1
ATOM 906 N N . HIS A 1 111 ? 1.075 -13.971 11.423 1.00 83.69 111 HIS A N 1
ATOM 907 C CA . HIS A 1 111 ? 2.218 -13.354 10.752 1.00 83.69 111 HIS A CA 1
ATOM 908 C C . HIS A 1 111 ? 1.976 -11.913 10.299 1.00 83.69 111 HIS A C 1
ATOM 910 O O . HIS A 1 111 ? 2.857 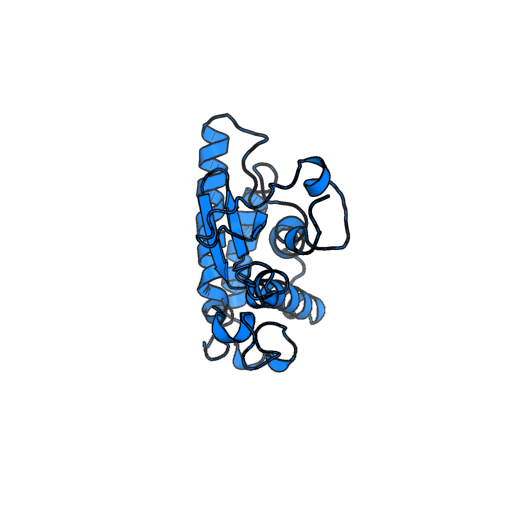-11.351 9.634 1.00 83.69 111 HIS A O 1
ATOM 916 N N . ARG A 1 112 ? 0.831 -11.315 10.665 1.00 87.12 112 ARG A N 1
ATOM 917 C CA . ARG A 1 112 ? 0.504 -9.919 10.355 1.00 87.12 112 ARG A CA 1
ATOM 918 C C . ARG A 1 112 ? 1.643 -8.978 10.714 1.00 87.12 112 ARG A C 1
ATOM 920 O O . ARG A 1 112 ? 2.328 -9.128 11.731 1.00 87.12 112 ARG A O 1
ATOM 927 N N . ARG A 1 113 ? 1.842 -7.990 9.856 1.00 89.56 113 ARG A N 1
ATOM 928 C CA . ARG A 1 113 ? 2.784 -6.889 10.063 1.00 89.56 113 ARG A CA 1
ATOM 929 C C . ARG A 1 113 ? 2.086 -5.615 10.488 1.00 89.56 113 ARG A C 1
ATOM 931 O O . ARG A 1 113 ? 2.760 -4.763 11.061 1.00 89.56 113 ARG A O 1
ATOM 938 N N . ILE A 1 114 ? 0.787 -5.499 10.226 1.00 92.62 114 ILE A N 1
ATOM 939 C CA . ILE A 1 114 ? 0.007 -4.357 10.686 1.00 92.62 114 ILE A CA 1
ATOM 940 C C . ILE A 1 114 ? -0.348 -4.527 12.164 1.00 92.62 114 ILE A C 1
ATOM 942 O O . ILE A 1 114 ? -0.659 -5.628 12.630 1.00 92.62 114 ILE A O 1
ATOM 946 N N . ASP A 1 115 ? -0.290 -3.422 12.897 1.00 93.50 115 ASP A N 1
ATOM 947 C CA . ASP A 1 115 ? -0.586 -3.368 14.326 1.00 93.50 115 ASP A CA 1
ATOM 948 C C . ASP A 1 115 ? -1.614 -2.262 14.602 1.00 93.50 115 ASP A C 1
ATOM 950 O O . ASP A 1 115 ? -1.235 -1.095 14.706 1.00 93.50 115 ASP A O 1
ATOM 954 N N . PRO A 1 116 ? -2.908 -2.608 14.737 1.00 93.62 116 PRO A N 1
ATOM 955 C CA . PRO A 1 116 ? -3.978 -1.650 15.019 1.00 93.62 116 PRO A CA 1
ATOM 956 C C . PRO A 1 116 ? -3.804 -0.845 16.311 1.00 93.62 116 PRO A C 1
ATOM 958 O O . PRO A 1 116 ? -4.460 0.177 16.472 1.00 93.62 116 PRO A O 1
ATOM 961 N N . ALA A 1 117 ? -2.955 -1.296 17.244 1.00 94.25 117 ALA A N 1
ATOM 962 C CA . ALA A 1 117 ? -2.715 -0.592 18.503 1.00 94.25 117 ALA A CA 1
ATOM 963 C C . ALA A 1 117 ? -1.790 0.630 18.346 1.00 94.25 117 ALA A C 1
ATOM 965 O O . ALA A 1 117 ? -1.599 1.396 19.293 1.00 94.25 117 ALA A O 1
ATOM 966 N N . LYS A 1 118 ? -1.185 0.815 17.169 1.00 96.88 118 LYS A N 1
ATOM 967 C CA . LYS A 1 118 ? -0.364 1.986 16.845 1.00 96.88 118 LYS A CA 1
ATOM 968 C C . LYS A 1 118 ? -1.223 3.242 16.728 1.00 96.88 118 LYS A C 1
ATOM 970 O O . LYS A 1 118 ? -2.347 3.114 16.280 1.00 96.88 118 LYS A O 1
ATOM 975 N N . PRO A 1 119 ? -0.732 4.442 17.084 1.00 96.94 119 PRO A N 1
ATOM 976 C CA . PRO A 1 119 ? -1.593 5.618 17.238 1.00 96.94 119 PRO A CA 1
ATOM 977 C C . PRO A 1 119 ? -2.122 6.187 15.913 1.00 96.94 119 PRO A C 1
ATOM 979 O O . PRO A 1 119 ? -3.261 6.643 15.863 1.00 96.94 119 PRO A O 1
ATOM 982 N N . THR A 1 120 ? -1.328 6.157 14.840 1.00 98.19 120 THR A N 1
ATOM 983 C CA . THR A 1 120 ? -1.725 6.697 13.529 1.00 98.19 120 THR A CA 1
ATOM 984 C C . THR A 1 120 ? -1.801 5.604 12.473 1.00 98.19 120 THR A C 1
ATOM 986 O O . THR A 1 120 ? -1.142 4.569 12.595 1.00 98.19 120 THR A O 1
ATOM 989 N N . LEU A 1 121 ? -2.560 5.828 11.397 1.00 97.81 121 LEU A N 1
ATOM 990 C CA . LEU A 1 121 ? -2.576 4.892 10.268 1.00 97.81 121 LEU A CA 1
ATOM 991 C C . LEU A 1 121 ? -1.201 4.768 9.605 1.00 97.81 121 LEU A C 1
ATOM 993 O O . LEU A 1 121 ? -0.843 3.684 9.147 1.00 97.81 121 LEU A O 1
ATOM 997 N N . LEU A 1 122 ? -0.399 5.835 9.601 1.00 97.69 122 LEU A N 1
ATOM 998 C CA . LEU A 1 122 ? 0.991 5.763 9.149 1.00 97.69 122 LEU A CA 1
ATOM 999 C C . LEU A 1 122 ? 1.786 4.728 9.957 1.00 97.69 122 LEU A C 1
ATOM 1001 O O . LEU A 1 122 ? 2.496 3.914 9.370 1.00 97.69 122 LEU A O 1
ATOM 1005 N N . ASP A 1 123 ? 1.635 4.719 11.281 1.00 97.62 123 ASP A N 1
ATOM 1006 C CA . ASP A 1 123 ? 2.336 3.774 12.153 1.00 97.62 123 ASP A CA 1
ATOM 1007 C C . ASP A 1 123 ? 1.817 2.336 11.998 1.00 97.62 123 ASP A C 1
ATOM 1009 O O . ASP A 1 123 ? 2.603 1.389 12.039 1.00 97.62 123 ASP A O 1
ATOM 1013 N N . VAL A 1 124 ? 0.506 2.157 11.784 1.00 97.50 124 VAL A N 1
ATOM 1014 C CA . VAL A 1 124 ? -0.097 0.839 11.500 1.00 97.50 124 VAL A CA 1
ATOM 1015 C C . VAL A 1 124 ? 0.496 0.240 10.219 1.00 97.50 124 VAL A C 1
ATOM 1017 O O . VAL A 1 124 ? 0.807 -0.951 10.173 1.00 97.50 124 VAL A O 1
ATOM 1020 N N . PHE A 1 125 ? 0.678 1.066 9.183 1.00 96.69 125 PHE A N 1
ATOM 1021 C CA . PHE A 1 125 ? 1.151 0.659 7.858 1.00 96.69 125 PHE A CA 1
ATOM 1022 C C . PHE A 1 125 ? 2.591 1.105 7.562 1.00 96.69 125 PHE A C 1
ATOM 1024 O O . PHE A 1 125 ? 2.958 1.275 6.398 1.00 96.69 125 PHE A O 1
ATOM 1031 N N . GLU A 1 126 ? 3.447 1.241 8.582 1.00 96.31 126 GLU A N 1
ATOM 1032 C CA . GLU A 1 126 ? 4.824 1.756 8.456 1.00 96.31 126 GLU A CA 1
ATOM 1033 C C . GLU A 1 126 ? 5.608 1.062 7.325 1.00 96.31 126 GLU A C 1
ATOM 1035 O O . GLU A 1 126 ? 6.302 1.696 6.526 1.00 96.31 126 GLU A O 1
ATOM 1040 N N . LYS A 1 127 ? 5.458 -0.264 7.207 1.00 93.25 127 LYS A N 1
ATOM 1041 C CA . LYS A 1 127 ? 6.109 -1.062 6.158 1.00 93.25 127 LYS A CA 1
ATOM 1042 C C . LYS A 1 127 ? 5.672 -0.671 4.751 1.00 93.25 127 LYS A C 1
ATOM 1044 O O . LYS A 1 127 ? 6.509 -0.702 3.852 1.00 93.25 127 LYS A O 1
ATOM 1049 N N . PHE A 1 128 ? 4.413 -0.293 4.550 1.00 94.25 128 PHE A N 1
ATOM 1050 C CA . PHE A 1 128 ? 3.915 0.129 3.243 1.00 94.25 128 PHE A CA 1
ATOM 1051 C C . PHE A 1 128 ? 4.581 1.422 2.806 1.00 94.25 128 PHE A C 1
ATOM 1053 O O . PHE A 1 128 ? 5.191 1.456 1.738 1.00 94.25 128 PHE A O 1
ATOM 1060 N N . PHE A 1 129 ? 4.592 2.429 3.675 1.00 94.88 129 PHE A N 1
ATOM 1061 C CA . PHE A 1 129 ? 5.233 3.707 3.375 1.00 94.88 129 PHE A CA 1
ATOM 1062 C C . PHE A 1 129 ? 6.753 3.581 3.226 1.00 94.88 129 PHE A C 1
ATOM 1064 O O . PHE A 1 129 ? 7.317 4.134 2.284 1.00 94.88 129 PHE A O 1
ATOM 1071 N N . ALA A 1 130 ? 7.416 2.755 4.042 1.00 93.81 130 ALA A N 1
ATOM 1072 C CA . ALA A 1 130 ? 8.834 2.436 3.849 1.00 93.81 130 ALA A CA 1
ATOM 1073 C C . ALA A 1 130 ? 9.107 1.726 2.507 1.00 93.81 130 ALA A C 1
ATOM 1075 O O . ALA A 1 130 ? 10.179 1.882 1.917 1.00 93.81 130 ALA A O 1
ATOM 1076 N N . GLY A 1 131 ? 8.153 0.927 2.023 1.00 90.81 131 GLY A N 1
ATOM 1077 C CA . GLY A 1 131 ? 8.186 0.335 0.691 1.00 90.81 131 GLY A CA 1
ATOM 1078 C C . GLY A 1 131 ? 8.032 1.391 -0.402 1.00 90.81 131 GLY A C 1
ATOM 1079 O O . GLY A 1 131 ? 8.849 1.432 -1.323 1.00 90.81 131 GLY A O 1
ATOM 1080 N N . PHE A 1 132 ? 7.031 2.266 -0.281 1.00 92.50 132 PHE A N 1
ATOM 1081 C CA . PHE A 1 132 ? 6.745 3.328 -1.250 1.00 92.50 132 PHE A CA 1
ATOM 1082 C C . PHE A 1 132 ? 7.901 4.318 -1.387 1.00 92.50 132 PHE A C 1
ATOM 1084 O O . PHE A 1 132 ? 8.238 4.684 -2.504 1.00 92.50 132 PHE A O 1
ATOM 1091 N N . GLU A 1 133 ? 8.585 4.670 -0.300 1.00 92.38 133 GLU A N 1
ATOM 1092 C CA . GLU A 1 133 ? 9.777 5.531 -0.342 1.00 92.38 133 GLU A CA 1
ATOM 1093 C C . GLU A 1 133 ? 10.950 4.898 -1.100 1.00 92.38 133 GLU A C 1
ATOM 1095 O O . GLU A 1 133 ? 11.710 5.581 -1.787 1.00 92.38 133 GLU A O 1
ATOM 1100 N N . LYS A 1 134 ? 11.111 3.575 -0.997 1.00 88.75 134 LYS A N 1
ATOM 1101 C CA . LYS A 1 134 ? 12.204 2.847 -1.658 1.00 88.75 134 LYS A CA 1
ATOM 1102 C C . LYS A 1 134 ? 11.908 2.532 -3.114 1.00 88.75 134 LYS A C 1
ATOM 1104 O O . LYS A 1 134 ? 12.839 2.299 -3.886 1.00 88.75 134 LYS A O 1
ATOM 1109 N N . ALA A 1 135 ? 10.636 2.465 -3.488 1.00 85.75 135 ALA A N 1
ATOM 1110 C CA . ALA A 1 135 ? 10.236 1.992 -4.800 1.00 85.75 135 ALA A CA 1
ATOM 1111 C C . ALA A 1 135 ? 10.762 2.874 -5.956 1.00 85.75 135 ALA A C 1
ATOM 1113 O O . ALA A 1 135 ? 11.308 2.308 -6.912 1.00 85.75 135 ALA A O 1
ATOM 1114 N N . PRO A 1 136 ? 10.723 4.221 -5.865 1.00 88.81 136 PRO A N 1
ATOM 1115 C CA . PRO A 1 136 ? 11.243 5.101 -6.903 1.00 88.81 136 PRO A CA 1
ATOM 1116 C C . PRO A 1 136 ? 12.715 4.887 -7.231 1.00 88.81 136 PRO A C 1
ATOM 1118 O O . PRO A 1 136 ? 13.058 4.783 -8.406 1.00 88.81 136 PRO A O 1
ATOM 1121 N N . PHE A 1 137 ? 13.563 4.717 -6.212 1.00 88.06 137 PHE A N 1
ATOM 1122 C CA . PHE A 1 137 ? 14.995 4.472 -6.398 1.00 88.06 137 PHE A CA 1
ATOM 1123 C C . PHE A 1 137 ? 15.256 3.282 -7.331 1.00 88.06 137 PHE A C 1
ATOM 1125 O O . PHE A 1 137 ? 16.130 3.329 -8.200 1.00 88.06 137 PHE A O 1
ATOM 1132 N N . TRP A 1 138 ? 14.494 2.197 -7.170 1.00 82.69 138 TRP A N 1
ATOM 1133 C CA . TRP A 1 138 ? 14.652 1.012 -8.007 1.00 82.69 138 TRP A CA 1
ATOM 1134 C C . TRP A 1 138 ? 14.190 1.257 -9.440 1.00 82.69 138 TRP A C 1
ATOM 1136 O O . TRP A 1 138 ? 14.889 0.840 -10.365 1.00 82.69 138 TRP A O 1
ATOM 1146 N N . VAL A 1 139 ? 13.073 1.960 -9.639 1.00 84.06 139 VAL A N 1
ATOM 1147 C CA . VAL A 1 139 ? 12.585 2.323 -10.979 1.00 84.06 139 VAL A CA 1
ATOM 1148 C C . VAL A 1 139 ? 13.610 3.195 -11.700 1.00 84.06 139 VAL A C 1
ATOM 1150 O O . VAL A 1 139 ? 14.050 2.847 -12.796 1.00 84.06 139 VAL A O 1
ATOM 1153 N N . GLU A 1 140 ? 14.072 4.267 -11.061 1.00 88.12 140 GLU A N 1
ATOM 1154 C CA . GLU A 1 140 ? 15.066 5.197 -11.611 1.00 88.12 140 GLU A CA 1
ATOM 1155 C C . GLU A 1 140 ? 16.376 4.499 -11.969 1.00 88.12 140 GLU A C 1
ATOM 1157 O O . GLU A 1 140 ? 16.927 4.715 -13.050 1.00 88.12 140 GLU A O 1
ATOM 1162 N N . LYS A 1 141 ? 16.856 3.594 -11.108 1.00 85.94 141 LYS A N 1
ATOM 1163 C CA . LYS A 1 141 ? 18.078 2.818 -11.353 1.00 85.94 141 LYS A CA 1
ATOM 1164 C C . LYS A 1 141 ? 17.990 1.954 -12.612 1.00 85.94 141 LYS A C 1
ATOM 1166 O O . LYS A 1 141 ? 19.007 1.744 -13.273 1.00 85.94 141 LYS A O 1
ATOM 1171 N N . TYR A 1 142 ? 16.814 1.428 -12.942 1.00 82.69 142 TYR A N 1
ATOM 1172 C CA . TYR A 1 142 ? 16.593 0.660 -14.171 1.00 82.69 142 TYR A CA 1
ATOM 1173 C C . TYR A 1 142 ? 16.390 1.566 -15.392 1.00 82.69 142 TYR A C 1
ATOM 1175 O O . TYR A 1 142 ? 16.940 1.270 -16.455 1.00 82.69 142 TYR A O 1
ATOM 1183 N N . LEU A 1 143 ? 15.702 2.703 -15.237 1.00 84.12 143 LEU A N 1
ATOM 1184 C CA . LEU A 1 143 ? 15.589 3.716 -16.294 1.00 84.12 143 LEU A CA 1
ATOM 1185 C C . LEU A 1 143 ? 16.964 4.255 -16.711 1.00 84.12 143 LEU A C 1
ATOM 1187 O O . LEU A 1 143 ? 17.256 4.330 -17.904 1.00 84.12 143 LEU A O 1
ATOM 1191 N N . ALA A 1 144 ? 17.844 4.539 -15.746 1.00 86.06 144 ALA A N 1
ATOM 1192 C CA . ALA A 1 144 ? 19.213 4.999 -15.989 1.00 86.06 144 ALA A CA 1
ATOM 1193 C C . ALA A 1 144 ? 20.072 3.975 -16.756 1.00 86.06 144 ALA A C 1
ATOM 1195 O O . ALA A 1 144 ? 21.036 4.344 -17.421 1.00 86.06 144 ALA A O 1
ATOM 1196 N N . LYS A 1 145 ? 19.710 2.686 -16.707 1.00 84.62 145 LYS A N 1
ATOM 1197 C CA . LYS A 1 145 ? 20.346 1.609 -17.486 1.00 84.62 145 LYS A CA 1
ATOM 1198 C C . LYS A 1 145 ? 19.766 1.453 -18.897 1.00 84.62 145 LYS A C 1
ATOM 1200 O O . LYS A 1 145 ? 20.100 0.491 -19.581 1.00 84.62 145 LYS A O 1
ATOM 1205 N N . GLY A 1 146 ? 18.876 2.351 -19.324 1.00 79.44 146 GLY A N 1
ATOM 1206 C CA . GLY A 1 146 ? 18.214 2.292 -20.629 1.00 79.44 146 GLY A CA 1
ATOM 1207 C C . GLY A 1 146 ? 17.097 1.250 -20.722 1.00 79.44 146 GLY A C 1
ATOM 1208 O O . GLY A 1 146 ? 16.571 1.020 -21.807 1.00 79.44 146 GLY A O 1
ATOM 1209 N N . MET A 1 147 ? 16.699 0.629 -19.608 1.00 75.06 147 MET A N 1
ATOM 1210 C CA . MET A 1 147 ? 15.675 -0.419 -19.588 1.00 75.06 147 MET A CA 1
ATOM 1211 C C . MET A 1 147 ? 14.273 0.188 -19.452 1.00 75.06 147 MET A C 1
ATOM 1213 O O . MET A 1 147 ? 13.607 -0.049 -18.456 1.00 75.06 147 MET A O 1
ATOM 1217 N N . LYS A 1 148 ? 13.824 1.010 -20.408 1.00 63.88 148 LYS A N 1
ATOM 1218 C CA . LYS A 1 148 ? 12.587 1.812 -20.268 1.00 63.88 148 LYS A CA 1
ATOM 1219 C C . LYS A 1 148 ? 11.305 0.991 -20.060 1.00 63.88 148 LYS A C 1
ATOM 1221 O O . LYS A 1 148 ? 10.457 1.413 -19.283 1.00 63.88 148 LYS A O 1
ATOM 1226 N N . ASP A 1 149 ? 11.211 -0.196 -20.654 1.00 58.44 149 ASP A N 1
ATOM 1227 C CA . ASP A 1 149 ? 10.006 -1.046 -20.586 1.00 58.44 149 ASP A CA 1
ATOM 1228 C C . ASP A 1 149 ? 9.977 -1.992 -19.369 1.00 58.44 149 ASP A C 1
ATOM 1230 O O . ASP A 1 149 ? 9.032 -2.766 -19.176 1.00 58.44 149 ASP A O 1
ATOM 1234 N N . PHE A 1 150 ? 11.036 -1.956 -18.551 1.00 60.84 150 PHE A N 1
ATOM 1235 C CA . PHE A 1 150 ? 11.349 -2.992 -17.569 1.00 60.84 150 PHE A CA 1
ATOM 1236 C C . PHE A 1 150 ? 11.109 -2.640 -16.090 1.00 60.84 150 PHE A C 1
ATOM 1238 O O . PHE A 1 150 ? 10.776 -3.559 -15.337 1.00 60.84 150 PHE A O 1
ATOM 1245 N N . PRO A 1 151 ? 11.279 -1.396 -15.594 1.00 64.50 151 PRO A N 1
ATOM 1246 C CA . PRO A 1 151 ? 11.014 -1.124 -14.195 1.00 64.50 151 PRO A CA 1
ATOM 1247 C C . PRO A 1 151 ? 9.516 -1.100 -13.967 1.00 64.50 151 PRO A C 1
ATOM 1249 O O . PRO A 1 151 ? 8.814 -0.210 -14.438 1.00 64.50 151 PRO A O 1
ATOM 1252 N N . ARG A 1 152 ? 9.049 -2.103 -13.237 1.00 74.00 152 ARG A N 1
ATOM 1253 C CA . ARG A 1 152 ? 7.662 -2.241 -12.828 1.00 74.00 152 ARG A CA 1
ATOM 1254 C C . ARG A 1 152 ? 7.668 -2.546 -11.343 1.00 74.00 152 ARG A C 1
ATOM 1256 O O . ARG A 1 152 ? 8.352 -3.475 -10.919 1.00 74.00 152 ARG A O 1
ATOM 1263 N N . ILE A 1 153 ? 6.965 -1.731 -10.576 1.00 76.31 153 ILE A N 1
ATOM 1264 C CA . ILE A 1 153 ? 6.662 -1.966 -9.172 1.00 76.31 153 ILE A CA 1
ATOM 1265 C C . ILE A 1 153 ? 5.283 -2.591 -9.152 1.00 76.31 153 ILE A C 1
ATOM 1267 O O . ILE A 1 153 ? 4.330 -2.009 -9.671 1.00 76.31 153 ILE A O 1
ATOM 1271 N N . VAL A 1 154 ? 5.193 -3.770 -8.558 1.00 76.62 154 VAL A N 1
ATOM 1272 C CA . VAL A 1 154 ? 3.933 -4.495 -8.424 1.00 76.62 154 VAL A CA 1
ATOM 1273 C C . VAL A 1 154 ? 3.814 -5.038 -7.020 1.00 76.62 154 VAL A C 1
ATOM 1275 O O . VAL A 1 154 ? 4.813 -5.463 -6.431 1.00 76.62 154 VAL A O 1
ATOM 1278 N N . VAL A 1 155 ? 2.593 -5.058 -6.498 1.00 80.88 155 VAL A N 1
ATOM 1279 C CA . VAL A 1 155 ? 2.278 -5.862 -5.322 1.00 80.88 155 VAL A CA 1
ATOM 1280 C C . VAL A 1 155 ? 2.091 -7.298 -5.785 1.00 80.88 155 VAL A C 1
ATOM 1282 O O . VAL A 1 155 ? 1.216 -7.601 -6.589 1.00 80.88 155 VAL A O 1
ATOM 1285 N N . 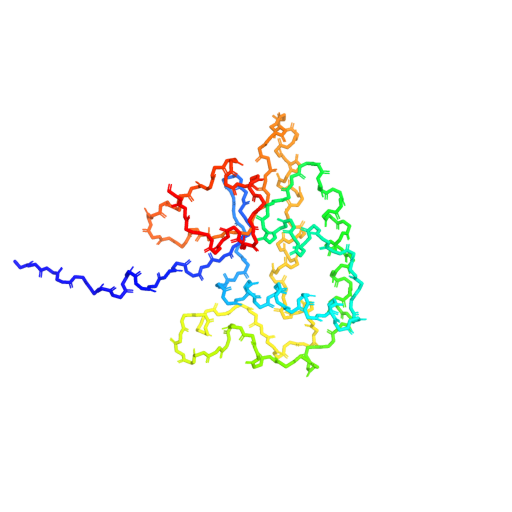SER A 1 156 ? 2.955 -8.187 -5.312 1.00 73.94 156 SER A N 1
ATOM 1286 C CA . SER A 1 156 ? 2.960 -9.596 -5.703 1.00 73.94 156 SER A CA 1
ATOM 1287 C C . SER A 1 156 ? 3.408 -10.455 -4.524 1.00 73.94 156 SER A C 1
ATOM 1289 O O . SER A 1 156 ? 4.113 -9.954 -3.637 1.00 73.94 156 SER A O 1
ATOM 1291 N N . PRO A 1 157 ? 3.060 -11.755 -4.504 1.00 72.69 157 PRO A N 1
ATOM 1292 C CA . PRO A 1 157 ? 3.721 -12.696 -3.618 1.00 72.69 157 PRO A CA 1
ATOM 1293 C C . PRO A 1 157 ? 5.246 -12.581 -3.747 1.00 72.69 157 PRO A C 1
ATOM 1295 O O . PRO A 1 157 ? 5.792 -12.499 -4.851 1.00 72.69 157 PRO A O 1
ATOM 1298 N N . THR A 1 158 ? 5.928 -12.564 -2.609 1.00 68.56 158 THR A N 1
ATOM 1299 C CA . THR A 1 158 ? 7.389 -12.558 -2.493 1.00 68.56 158 THR A CA 1
ATOM 1300 C C . THR A 1 158 ? 7.872 -13.955 -2.124 1.00 68.56 158 THR A C 1
ATOM 1302 O O . THR A 1 158 ? 7.206 -14.669 -1.372 1.00 68.56 158 THR A O 1
ATOM 1305 N N . GLU A 1 159 ? 9.026 -14.369 -2.659 1.00 58.22 159 GLU A N 1
ATOM 1306 C CA . GLU A 1 159 ? 9.661 -15.651 -2.324 1.00 58.22 159 GLU A CA 1
ATOM 1307 C C . GLU A 1 159 ? 9.936 -15.756 -0.818 1.00 58.22 159 GLU A C 1
ATOM 1309 O O . GLU A 1 159 ? 10.962 -15.308 -0.310 1.00 58.22 159 GLU A O 1
ATOM 1314 N N . ILE A 1 160 ? 9.033 -16.422 -0.094 1.00 49.38 160 ILE A N 1
ATOM 1315 C CA . ILE A 1 160 ? 9.402 -17.125 1.132 1.00 49.38 160 ILE A CA 1
ATOM 1316 C C . ILE A 1 160 ? 10.365 -18.223 0.680 1.00 49.38 160 ILE A C 1
ATOM 1318 O O . ILE A 1 160 ? 10.035 -18.949 -0.260 1.00 49.38 160 ILE A O 1
ATOM 1322 N N . ARG A 1 161 ? 11.545 -18.319 1.314 1.00 42.69 161 ARG A N 1
ATOM 1323 C CA . ARG A 1 161 ? 12.611 -19.320 1.091 1.00 42.69 161 ARG A CA 1
ATOM 1324 C C . ARG A 1 161 ? 12.066 -20.760 1.064 1.00 42.69 161 ARG A C 1
ATOM 1326 O O . ARG A 1 161 ? 12.175 -21.499 2.034 1.00 42.69 161 ARG A O 1
ATOM 1333 N N . THR A 1 162 ? 11.443 -21.141 -0.040 1.00 42.25 162 THR A N 1
ATOM 1334 C CA . THR A 1 162 ? 10.773 -22.430 -0.260 1.00 42.25 162 THR A CA 1
ATOM 1335 C C . THR A 1 162 ? 11.359 -23.147 -1.473 1.00 42.25 162 THR A C 1
ATOM 1337 O O . THR A 1 162 ? 10.802 -24.147 -1.918 1.00 42.25 162 THR A O 1
ATOM 1340 N N . ASP A 1 163 ? 12.451 -22.617 -2.041 1.00 41.16 163 ASP A N 1
ATOM 1341 C CA . ASP A 1 163 ? 13.091 -23.061 -3.288 1.00 41.16 163 ASP A CA 1
ATOM 1342 C C . ASP A 1 163 ? 12.141 -23.112 -4.504 1.00 41.16 163 ASP A C 1
ATOM 1344 O O . ASP A 1 163 ? 12.472 -23.658 -5.558 1.00 41.16 163 ASP A O 1
ATOM 1348 N N . ARG A 1 164 ? 10.948 -22.514 -4.385 1.00 42.09 164 ARG A N 1
ATOM 1349 C CA . ARG A 1 164 ? 9.940 -22.426 -5.440 1.00 42.09 164 ARG A CA 1
ATOM 1350 C C . ARG A 1 164 ? 9.919 -21.013 -5.998 1.00 42.09 164 ARG A C 1
ATOM 1352 O O . ARG A 1 164 ? 9.480 -20.088 -5.322 1.00 42.09 164 ARG A O 1
ATOM 1359 N N . LYS A 1 165 ? 10.336 -20.875 -7.258 1.00 51.78 165 LYS A N 1
ATOM 1360 C CA . LYS A 1 165 ? 10.168 -19.625 -7.998 1.00 51.78 165 LYS A CA 1
ATOM 1361 C C . LYS A 1 165 ? 8.681 -19.331 -8.157 1.00 51.78 165 LYS A C 1
ATOM 1363 O O . LYS A 1 165 ? 7.946 -20.176 -8.677 1.00 51.78 165 LYS A O 1
ATOM 1368 N N . PHE A 1 166 ? 8.227 -18.158 -7.721 1.00 53.22 166 PHE A N 1
ATOM 1369 C CA . PHE A 1 166 ? 6.899 -17.700 -8.124 1.00 53.22 166 PHE A CA 1
ATOM 1370 C C . PHE A 1 166 ? 6.910 -17.471 -9.634 1.00 53.22 166 PHE A C 1
ATOM 1372 O O . PHE A 1 166 ? 7.868 -16.922 -10.188 1.00 53.22 166 PHE A O 1
ATOM 1379 N N . ARG A 1 167 ? 5.856 -17.930 -10.313 1.00 58.94 167 ARG A N 1
ATOM 1380 C CA . ARG A 1 167 ? 5.680 -17.625 -11.728 1.00 58.94 167 ARG A CA 1
ATOM 1381 C C . ARG A 1 167 ? 5.558 -16.108 -11.871 1.00 58.94 167 ARG A C 1
ATOM 1383 O O . ARG A 1 167 ? 4.792 -15.479 -11.151 1.00 58.94 167 ARG A O 1
ATOM 1390 N N . LYS A 1 168 ? 6.334 -15.541 -12.794 1.00 62.44 168 LYS A N 1
ATOM 1391 C CA . LYS A 1 168 ? 6.223 -14.131 -13.165 1.00 62.44 168 LYS A CA 1
ATOM 1392 C C . LYS A 1 168 ? 4.973 -13.952 -14.024 1.00 62.44 168 LYS A C 1
ATOM 1394 O O . LYS A 1 168 ? 4.757 -14.759 -14.927 1.00 62.44 168 LYS A O 1
ATOM 1399 N N . PHE A 1 169 ? 4.196 -12.913 -13.748 1.00 61.19 169 PHE A N 1
ATOM 1400 C CA . PHE A 1 169 ? 3.146 -12.463 -14.656 1.00 61.19 169 PHE A CA 1
ATOM 1401 C C . PHE A 1 169 ? 3.774 -11.964 -15.966 1.00 61.19 169 PHE A C 1
ATOM 1403 O O . PHE A 1 169 ? 4.907 -11.468 -15.988 1.00 61.19 169 PHE A O 1
ATOM 1410 N N . THR A 1 170 ? 3.052 -12.152 -17.057 1.00 64.44 170 THR A N 1
ATOM 14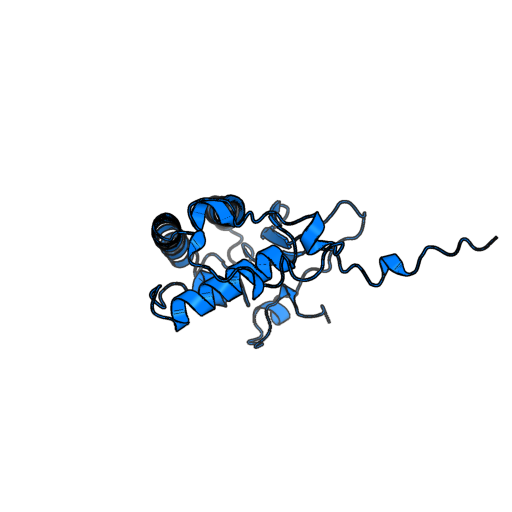11 C CA . THR A 1 170 ? 3.374 -11.694 -18.406 1.00 64.44 170 THR A CA 1
ATOM 1412 C C . THR A 1 170 ? 2.895 -10.263 -18.616 1.00 64.44 170 THR A C 1
ATOM 1414 O O . THR A 1 170 ? 1.965 -9.800 -17.963 1.00 64.44 170 THR A O 1
ATOM 1417 N N . ASP A 1 171 ? 3.501 -9.562 -19.574 1.00 61.47 171 ASP A N 1
ATOM 1418 C CA . ASP A 1 171 ? 3.104 -8.205 -19.974 1.00 61.47 171 ASP A CA 1
ATOM 1419 C C . ASP A 1 171 ? 1.620 -8.109 -20.346 1.00 61.47 171 ASP A C 1
ATOM 1421 O O . ASP A 1 171 ? 0.977 -7.121 -20.011 1.00 61.47 171 ASP A O 1
ATOM 1425 N N . ALA A 1 172 ? 1.062 -9.151 -20.966 1.00 65.62 172 ALA A N 1
ATOM 1426 C CA . ALA A 1 172 ? -0.363 -9.228 -21.266 1.00 65.62 172 ALA A CA 1
ATOM 1427 C C . ALA A 1 172 ? -1.214 -9.276 -19.984 1.00 65.62 172 ALA A C 1
ATOM 1429 O O . ALA A 1 172 ? -2.108 -8.453 -19.826 1.00 65.62 172 ALA A O 1
ATOM 1430 N N . GLU A 1 173 ? -0.870 -10.146 -19.026 1.00 64.81 173 GLU A N 1
ATOM 1431 C CA . GLU A 1 173 ? -1.569 -10.253 -17.731 1.00 64.81 173 GLU A CA 1
ATOM 1432 C C . GLU A 1 173 ? -1.518 -8.937 -16.924 1.00 64.81 173 GLU A C 1
ATOM 1434 O O . GLU A 1 173 ? -2.433 -8.652 -16.149 1.00 64.81 173 GLU A O 1
ATOM 1439 N N . PHE A 1 174 ? -0.474 -8.121 -17.117 1.00 60.03 174 PHE A N 1
ATOM 1440 C CA . PHE A 1 174 ? -0.345 -6.790 -16.510 1.00 60.03 174 PHE A CA 1
ATOM 1441 C C . PHE A 1 174 ? -1.171 -5.701 -17.207 1.00 60.03 174 PHE A C 1
ATOM 1443 O O . PHE A 1 174 ? -1.633 -4.770 -16.548 1.00 60.03 174 PHE A O 1
ATOM 1450 N N . LEU A 1 175 ? -1.294 -5.773 -18.533 1.00 60.06 175 LEU A N 1
ATOM 1451 C CA . LEU A 1 175 ? -1.993 -4.779 -19.355 1.00 60.06 175 LEU A CA 1
ATOM 1452 C C . LEU A 1 175 ? -3.497 -5.059 -19.464 1.00 60.06 175 LEU A C 1
ATOM 1454 O O . LEU A 1 175 ? -4.258 -4.187 -19.883 1.00 60.06 175 LEU A O 1
ATOM 1458 N N . GLU A 1 176 ? -3.935 -6.255 -19.080 1.00 62.47 176 GLU A N 1
ATOM 1459 C CA . GLU A 1 176 ? -5.346 -6.598 -18.999 1.00 62.47 176 GLU A CA 1
ATOM 1460 C C . GLU A 1 176 ? -6.058 -5.792 -17.904 1.00 62.47 176 GLU A C 1
ATOM 1462 O O . GLU A 1 176 ? -5.782 -5.919 -16.704 1.00 62.47 176 GLU A O 1
ATOM 1467 N N . ALA A 1 177 ? -7.046 -5.005 -18.335 1.00 54.75 177 ALA A N 1
ATOM 1468 C CA . ALA A 1 177 ? -8.020 -4.356 -17.469 1.00 54.75 177 ALA A CA 1
ATOM 1469 C C . ALA A 1 177 ? -8.968 -5.409 -16.867 1.00 54.75 177 ALA A C 1
ATOM 1471 O O . ALA A 1 177 ? -10.103 -5.570 -17.306 1.00 54.75 177 ALA A O 1
ATOM 1472 N N . SER A 1 178 ? -8.491 -6.157 -15.874 1.00 63.97 178 SER A N 1
ATOM 1473 C CA . SER A 1 178 ? -9.345 -7.002 -15.039 1.00 63.97 178 SER A CA 1
ATOM 1474 C C . SER A 1 178 ? -9.724 -6.278 -13.746 1.00 63.97 178 SER A C 1
ATOM 1476 O O . SER A 1 178 ? -8.953 -5.488 -13.192 1.00 63.97 178 SER A O 1
ATOM 1478 N N . ALA A 1 179 ? -10.955 -6.533 -13.296 1.00 61.88 179 ALA A N 1
ATOM 1479 C CA . ALA A 1 179 ? -11.506 -5.971 -12.067 1.00 61.88 179 ALA A CA 1
ATOM 1480 C C . ALA A 1 179 ? -10.738 -6.444 -10.821 1.00 61.88 179 ALA A C 1
ATOM 1482 O O . ALA A 1 179 ? -10.668 -5.713 -9.826 1.00 61.88 179 ALA A O 1
ATOM 1483 N N . ASP A 1 180 ? -10.130 -7.629 -10.904 1.00 69.12 180 ASP A N 1
ATOM 1484 C CA . ASP A 1 180 ? -9.438 -8.252 -9.788 1.00 69.12 180 ASP A CA 1
ATOM 1485 C C . ASP A 1 180 ? -7.983 -7.774 -9.689 1.00 69.12 180 ASP A C 1
ATOM 1487 O O . ASP A 1 180 ? -7.310 -7.607 -10.711 1.00 69.12 180 ASP A O 1
ATOM 1491 N N . PRO A 1 181 ? -7.449 -7.592 -8.473 1.00 69.75 181 PRO A N 1
ATOM 1492 C CA . PRO A 1 181 ? -6.039 -7.284 -8.242 1.00 69.75 181 PRO A CA 1
ATOM 1493 C C . PRO A 1 181 ? -5.143 -8.373 -8.814 1.00 69.75 181 PRO A C 1
ATOM 1495 O O . PRO A 1 181 ? -5.440 -9.558 -8.666 1.00 69.75 181 PRO A O 1
ATOM 1498 N N . LEU A 1 182 ? -4.01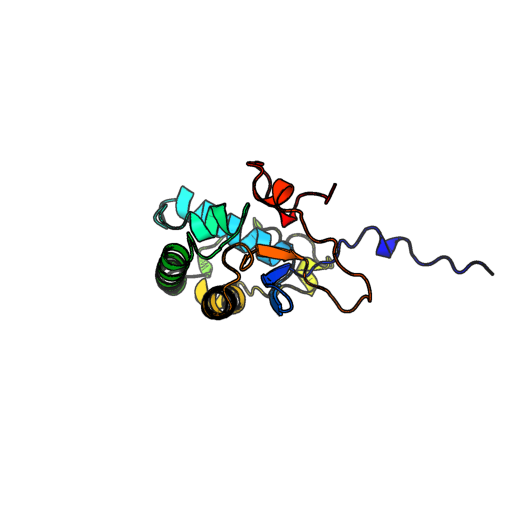1 -7.988 -9.403 1.00 67.00 182 LEU A N 1
ATOM 1499 C CA . LEU A 1 182 ? -3.096 -8.915 -10.079 1.00 67.00 182 LEU A CA 1
ATOM 1500 C C . LEU A 1 182 ? -2.695 -10.103 -9.189 1.00 67.00 182 LEU A C 1
ATOM 1502 O O . LEU A 1 182 ? -2.620 -11.245 -9.622 1.00 67.00 182 LEU A O 1
ATOM 1506 N N . TRP A 1 183 ? -2.499 -9.834 -7.906 1.00 64.50 183 TRP A N 1
ATOM 1507 C CA . TRP A 1 183 ? -2.051 -10.781 -6.895 1.00 64.50 183 TRP A CA 1
ATOM 1508 C C . TRP A 1 183 ? -3.162 -11.684 -6.325 1.00 64.50 183 TRP A C 1
ATOM 1510 O O . TRP A 1 183 ? -2.868 -12.598 -5.551 1.00 64.50 183 TRP A O 1
ATOM 1520 N N . LEU A 1 184 ? -4.418 -11.452 -6.727 1.00 68.50 184 LEU A N 1
ATOM 1521 C CA . LEU A 1 184 ? -5.552 -12.361 -6.532 1.00 68.50 184 LEU A CA 1
ATOM 1522 C C . LEU A 1 184 ? -5.832 -13.232 -7.767 1.00 68.50 184 LEU A C 1
ATOM 1524 O O . LEU A 1 184 ? -6.535 -14.235 -7.640 1.00 68.50 184 LEU A O 1
ATOM 1528 N N . ARG A 1 185 ? -5.263 -12.898 -8.933 1.00 67.69 185 ARG A N 1
ATOM 1529 C CA . ARG A 1 185 ? -5.410 -13.682 -10.167 1.00 67.69 185 ARG A CA 1
ATOM 1530 C C . ARG A 1 185 ? -4.548 -14.944 -10.099 1.00 67.69 185 ARG A C 1
ATOM 1532 O O . ARG A 1 185 ? -3.403 -14.910 -9.641 1.00 67.69 185 ARG A O 1
ATOM 1539 N N . GLU A 1 186 ? -5.085 -16.067 -10.568 1.00 56.34 186 GLU A N 1
ATOM 1540 C CA . GLU A 1 186 ? -4.273 -17.264 -10.787 1.00 56.34 186 GLU A CA 1
ATOM 1541 C C . GLU A 1 186 ? -3.445 -17.079 -12.066 1.00 56.34 186 GLU A C 1
ATOM 1543 O O . GLU A 1 186 ? -4.002 -16.691 -13.092 1.00 56.34 186 GLU A O 1
ATOM 1548 N N . PRO A 1 187 ? -2.122 -17.309 -12.031 1.00 54.06 187 PRO A N 1
ATOM 1549 C CA . PRO A 1 187 ? -1.303 -17.175 -13.228 1.00 54.06 187 PRO A CA 1
ATOM 1550 C C . PRO A 1 187 ? -1.640 -18.297 -14.228 1.00 54.06 187 PRO A C 1
ATOM 1552 O O . PRO A 1 187 ? -1.524 -19.468 -13.865 1.00 54.06 187 PRO A O 1
ATOM 1555 N N . ALA A 1 188 ? -2.014 -17.932 -15.463 1.00 55.19 188 ALA A N 1
ATOM 1556 C CA . ALA A 1 188 ? -2.671 -18.801 -16.462 1.00 55.19 188 ALA A CA 1
ATOM 1557 C C . ALA A 1 188 ? -1.815 -19.946 -17.018 1.00 55.19 188 ALA A C 1
ATOM 1559 O O . ALA A 1 188 ? -0.869 -19.651 -17.780 1.00 55.19 188 ALA A O 1
#

Secondary structure (DSSP, 8-state):
------THHHHS----EEEEETTEEEEEE-HHHHHHHHHHHHHHHHTTSS-S--HIIIIIHHHS-B-TTTHHHHHHHHHHHHHHHHHSBGGGS-GGGSGGGSSTTSHHHHH----TTSSBHHHHTHHHHHHHHHHHHHHHHHHTTT-TT---BEEEE---SSS-PPPPPPHHHHHS--SS-GGGSPP-

Radius of gyration: 17.28 Å; chains: 1; bounding box: 37×60×40 Å

Organism: NCBI:txid2306996

pLDDT: mean 77.95, std 17.29, range [33.03, 98.19]

Sequence (188 aa):
MTRNRPSDLVDQRRNSFGLVFPNHSFMLGTKGDVETFFLLLNDLISEGVLEDCYPTISHDLYRTLVNGYNLERFKKEASELKEAFSALSSDRVAWDRYPFNREEGAFDYQHRRIDPAKPTLLDVFEKFFAGFEKAPFWVEKYLAKGMKDFPRIVVSPTEIRTDRKFRKFTDAEFLEASADPLWLREPA

Foldseek 3Di:
DDPPDDPVVVVPPQFWKFWDWVVDTQTQWGPLQVQQVLVVVVVCCVVVVDPPQQCCPNPCQFAFWDAPVCLVSLLVSLVVVLVSQQPAFLVPDPCCVTDQCPDPPDPSVVTGPFDSVDGTSCNRRVSVSVRSVCLSVRRVVCVVVVNRVGTTTYIERDDPPPPDDDDDADPCLNPDPDPHGSRPDDRD